Protein AF-A0A1G9MR63-F1 (afdb_monomer)

Structure (mmCIF, N/CA/C/O backbone):
data_AF-A0A1G9MR63-F1
#
_entry.id   AF-A0A1G9MR63-F1
#
loop_
_atom_site.group_PDB
_atom_site.id
_atom_site.type_symbol
_atom_site.label_atom_id
_atom_site.label_alt_id
_atom_sit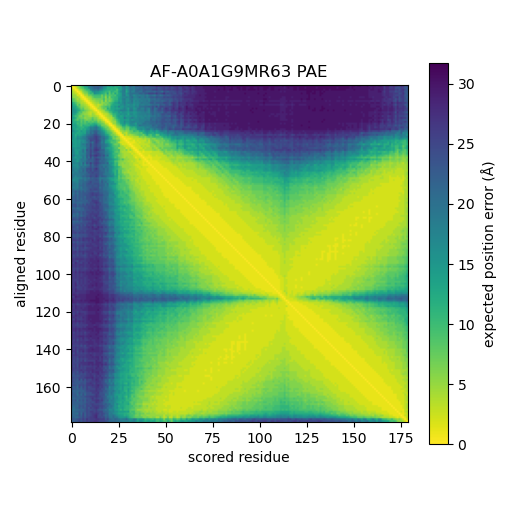e.label_comp_id
_atom_site.label_asym_id
_atom_site.label_entity_id
_atom_site.label_seq_id
_atom_site.pdbx_PDB_ins_code
_atom_site.Cartn_x
_atom_site.Cartn_y
_atom_site.Cartn_z
_atom_site.occupancy
_atom_site.B_iso_or_equiv
_atom_site.auth_seq_id
_atom_site.auth_comp_id
_atom_site.auth_asym_id
_atom_site.auth_atom_id
_atom_site.pdbx_PDB_model_num
ATOM 1 N N . MET A 1 1 ? 47.610 -14.184 -63.075 1.00 43.97 1 MET A N 1
ATOM 2 C CA . MET A 1 1 ? 47.981 -12.817 -62.633 1.00 43.97 1 MET A CA 1
ATOM 3 C C . MET A 1 1 ? 49.062 -12.273 -63.564 1.00 43.97 1 MET A C 1
ATOM 5 O O . MET A 1 1 ? 50.192 -12.731 -63.476 1.00 43.97 1 MET A O 1
ATOM 9 N N . LYS A 1 2 ? 48.746 -11.363 -64.496 1.00 40.94 2 LYS A N 1
ATOM 10 C CA . LYS A 1 2 ? 49.767 -10.736 -65.359 1.00 40.94 2 LYS A CA 1
ATOM 11 C C . LYS A 1 2 ? 50.247 -9.440 -64.695 1.00 40.94 2 LYS A C 1
ATOM 13 O O . LYS A 1 2 ? 49.499 -8.472 -64.640 1.00 40.94 2 LYS A O 1
ATOM 18 N N . LYS A 1 3 ? 51.468 -9.441 -64.147 1.00 45.31 3 LYS A N 1
ATOM 19 C CA . LYS A 1 3 ? 52.155 -8.228 -63.671 1.00 45.31 3 LYS A CA 1
ATOM 20 C C . LYS A 1 3 ? 52.723 -7.510 -64.900 1.00 45.31 3 LYS A C 1
ATOM 22 O O . LYS A 1 3 ? 53.666 -8.019 -65.497 1.00 45.31 3 LYS A O 1
ATOM 27 N N . SER A 1 4 ? 52.149 -6.376 -65.297 1.00 49.50 4 SER A N 1
ATOM 28 C CA . SER A 1 4 ? 52.724 -5.548 -66.366 1.00 49.50 4 SER A CA 1
ATOM 29 C C . SER A 1 4 ? 53.828 -4.665 -65.778 1.00 49.50 4 SER A C 1
ATOM 31 O O . SER A 1 4 ? 53.589 -3.983 -64.783 1.00 49.50 4 SER A O 1
ATOM 33 N N . ARG A 1 5 ? 55.043 -4.729 -66.337 1.00 49.88 5 ARG A N 1
ATOM 34 C CA . ARG A 1 5 ? 56.221 -3.966 -65.889 1.00 49.88 5 ARG A CA 1
ATOM 35 C C . ARG A 1 5 ? 56.458 -2.807 -66.858 1.00 49.88 5 ARG A C 1
ATOM 37 O O . ARG A 1 5 ? 56.709 -3.060 -68.031 1.00 49.88 5 ARG A O 1
ATOM 44 N N . ALA A 1 6 ? 56.412 -1.567 -66.379 1.00 53.41 6 ALA A N 1
ATOM 45 C CA . ALA A 1 6 ? 56.865 -0.406 -67.144 1.00 53.41 6 ALA A CA 1
ATOM 46 C C . ALA A 1 6 ? 58.344 -0.138 -66.818 1.00 53.41 6 ALA A C 1
ATOM 48 O O . ALA A 1 6 ? 58.704 -0.014 -65.649 1.00 53.41 6 ALA A O 1
ATOM 49 N N . ARG A 1 7 ? 59.209 -0.078 -67.839 1.00 52.03 7 ARG A N 1
ATOM 50 C CA . ARG A 1 7 ? 60.601 0.380 -67.702 1.00 52.03 7 ARG A CA 1
ATOM 51 C C . ARG A 1 7 ? 60.667 1.833 -68.144 1.00 52.03 7 ARG A C 1
ATOM 53 O O . ARG A 1 7 ? 60.353 2.126 -69.292 1.00 52.03 7 ARG A O 1
ATOM 60 N N . VAL A 1 8 ? 61.084 2.719 -67.246 1.00 54.66 8 VAL A N 1
ATOM 61 C CA . VAL A 1 8 ? 61.426 4.102 -67.592 1.00 54.66 8 VAL A CA 1
ATOM 62 C C . VAL A 1 8 ? 62.945 4.173 -67.686 1.00 54.66 8 VAL A C 1
ATOM 64 O O . VAL A 1 8 ? 63.644 3.781 -66.751 1.00 54.66 8 VAL A O 1
ATOM 67 N N . ILE A 1 9 ? 63.452 4.615 -68.835 1.00 54.59 9 ILE A N 1
ATOM 68 C CA . ILE A 1 9 ? 64.883 4.808 -69.071 1.00 54.59 9 ILE A CA 1
ATOM 69 C C . ILE A 1 9 ? 65.167 6.292 -68.854 1.00 54.59 9 ILE A C 1
ATOM 71 O O . ILE A 1 9 ? 64.621 7.128 -69.570 1.00 54.59 9 ILE A O 1
ATOM 75 N N . ALA A 1 10 ? 65.991 6.612 -67.858 1.00 55.06 10 ALA A N 1
ATOM 7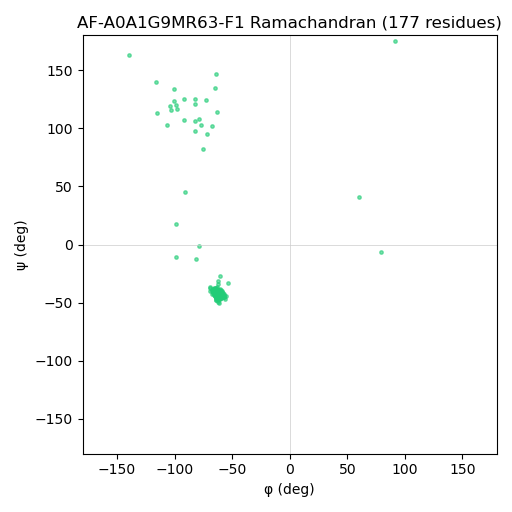6 C CA . ALA A 1 10 ? 66.449 7.971 -67.596 1.00 55.06 10 ALA A CA 1
ATOM 77 C C . ALA A 1 10 ? 67.967 8.043 -67.793 1.00 55.06 10 ALA A C 1
ATOM 79 O O . ALA A 1 10 ? 68.698 7.122 -67.420 1.00 55.06 10 ALA A O 1
ATOM 80 N N . LEU A 1 11 ? 68.425 9.137 -68.397 1.00 45.16 11 LEU A N 1
ATOM 81 C CA . LEU A 1 11 ? 69.829 9.385 -68.704 1.00 45.16 11 LEU A CA 1
ATOM 82 C C . LEU A 1 11 ? 70.328 10.449 -67.725 1.00 45.16 11 LEU A C 1
ATOM 84 O O . LEU A 1 11 ? 69.984 11.622 -67.844 1.00 45.16 11 LEU A O 1
ATOM 88 N N . VAL A 1 12 ? 71.081 10.022 -66.711 1.00 52.88 12 VAL A N 1
ATOM 89 C CA . VAL A 1 12 ? 71.638 10.910 -65.683 1.00 52.88 12 VAL A CA 1
ATOM 90 C C . VAL A 1 12 ? 73.153 10.861 -65.823 1.00 52.88 12 VAL A C 1
ATOM 92 O O . VAL A 1 12 ? 73.758 9.813 -65.623 1.00 52.88 12 VAL A O 1
ATOM 95 N N . GLY A 1 13 ? 73.761 11.978 -66.228 1.00 52.03 13 GLY A N 1
ATOM 96 C CA . GLY A 1 13 ? 75.220 12.095 -66.337 1.00 52.03 13 GLY A CA 1
ATOM 97 C C . GLY A 1 13 ? 75.871 11.111 -67.319 1.00 52.03 13 GLY A C 1
ATOM 98 O O . GLY A 1 13 ? 76.901 10.532 -67.002 1.00 52.03 13 GLY A O 1
ATOM 99 N N . GLY A 1 14 ? 75.263 10.869 -68.487 1.00 57.44 14 GLY A N 1
ATOM 100 C CA . GLY A 1 14 ? 75.851 10.029 -69.544 1.00 57.44 14 GLY A CA 1
ATOM 101 C C . GLY A 1 14 ? 75.741 8.510 -69.341 1.00 57.44 14 GLY A C 1
ATOM 102 O O . GLY A 1 14 ? 76.047 7.764 -70.267 1.00 57.44 14 GLY A O 1
ATOM 103 N N . ALA A 1 15 ? 75.248 8.036 -68.191 1.00 47.94 15 ALA A N 1
ATOM 104 C CA . ALA A 1 15 ? 74.973 6.620 -67.947 1.00 47.94 15 ALA A CA 1
ATOM 105 C C . ALA A 1 15 ? 73.474 6.303 -68.096 1.00 47.94 15 ALA A C 1
ATOM 107 O O . ALA A 1 15 ? 72.609 7.001 -67.559 1.00 47.94 15 ALA A O 1
ATOM 108 N N . VAL A 1 16 ? 73.159 5.222 -68.817 1.00 51.28 16 VAL A N 1
ATOM 109 C CA . VAL A 1 16 ? 71.789 4.708 -68.965 1.00 51.28 16 VAL A CA 1
ATOM 110 C C . VAL A 1 16 ? 71.457 3.847 -67.746 1.00 51.28 16 VAL A C 1
ATOM 112 O O . VAL A 1 16 ? 71.939 2.722 -67.629 1.00 51.28 16 VAL A O 1
ATOM 115 N N . ILE A 1 17 ? 70.621 4.356 -66.838 1.00 50.56 17 ILE A N 1
ATOM 116 C CA . ILE A 1 17 ? 70.173 3.604 -65.659 1.00 50.56 17 ILE A CA 1
ATOM 117 C C . ILE A 1 17 ? 68.739 3.121 -65.901 1.00 50.56 17 ILE A C 1
ATOM 119 O O . ILE A 1 17 ? 67.802 3.911 -66.021 1.00 50.56 17 ILE A O 1
ATOM 123 N N . ALA A 1 18 ? 68.556 1.801 -65.971 1.00 51.12 18 ALA A N 1
ATOM 124 C CA . ALA A 1 18 ? 67.238 1.183 -66.073 1.00 51.12 18 ALA A CA 1
ATOM 125 C C . ALA A 1 18 ? 66.599 1.071 -64.679 1.00 51.12 18 ALA A C 1
ATOM 127 O O . ALA A 1 18 ? 66.862 0.131 -63.928 1.00 51.12 18 ALA A O 1
ATOM 128 N N . LEU A 1 19 ? 65.734 2.024 -64.331 1.00 52.44 19 LEU A N 1
ATOM 129 C CA . LEU A 1 19 ? 64.957 1.974 -63.094 1.00 52.44 19 LEU A CA 1
ATOM 130 C C . LEU A 1 19 ? 63.794 0.981 -63.263 1.00 52.44 19 LEU A C 1
ATOM 132 O O . LEU A 1 19 ? 62.778 1.276 -63.894 1.00 52.44 19 LEU A O 1
ATOM 136 N N . ASN A 1 20 ? 63.935 -0.224 -62.697 1.00 51.19 20 ASN A N 1
ATOM 137 C CA . ASN A 1 20 ? 62.832 -1.184 -62.584 1.00 51.19 20 ASN A CA 1
ATOM 138 C C . ASN A 1 20 ? 61.880 -0.740 -61.461 1.00 51.19 20 ASN A C 1
ATOM 140 O O . ASN A 1 20 ? 61.936 -1.237 -60.334 1.00 51.19 20 ASN A O 1
ATOM 144 N N . LEU A 1 21 ? 60.978 0.188 -61.774 1.00 51.00 21 LEU A N 1
ATOM 145 C CA . LEU A 1 21 ? 59.856 0.525 -60.903 1.00 51.00 21 LEU A CA 1
ATOM 146 C C . LEU A 1 21 ? 58.910 -0.681 -60.848 1.00 51.00 21 LEU A C 1
ATOM 148 O O . LEU A 1 21 ? 58.153 -0.963 -61.773 1.00 51.00 21 LEU A O 1
ATOM 152 N N . THR A 1 22 ? 58.990 -1.438 -59.755 1.00 48.78 22 THR A N 1
ATOM 153 C CA . THR A 1 22 ? 58.153 -2.624 -59.518 1.00 48.78 22 THR A CA 1
ATOM 154 C C . THR A 1 22 ? 56.880 -2.226 -58.771 1.00 48.78 22 THR A C 1
ATOM 156 O O . THR A 1 22 ? 56.494 -2.864 -57.795 1.00 48.78 22 THR A O 1
ATOM 159 N N . THR A 1 23 ? 56.233 -1.139 -59.189 1.00 52.03 23 THR A N 1
ATOM 160 C CA . THR A 1 23 ? 54.939 -0.742 -58.635 1.00 52.03 23 THR A CA 1
ATOM 161 C C . THR A 1 23 ? 53.841 -1.554 -59.328 1.00 52.03 23 THR A C 1
ATOM 163 O O . THR A 1 23 ? 53.735 -1.531 -60.557 1.00 52.03 23 THR A O 1
ATOM 166 N N . PRO A 1 24 ? 53.033 -2.341 -58.592 1.00 55.50 24 PRO A N 1
ATOM 167 C CA . PRO A 1 24 ? 51.916 -3.048 -59.198 1.00 55.50 24 PRO A CA 1
ATOM 168 C C . PRO A 1 24 ? 50.912 -2.024 -59.742 1.00 55.50 24 PRO A C 1
ATOM 170 O O . PRO A 1 24 ? 50.291 -1.290 -58.978 1.00 55.50 24 PRO A O 1
ATOM 173 N N . ILE A 1 25 ? 50.744 -1.982 -61.066 1.00 56.16 25 ILE A N 1
ATOM 174 C CA . ILE A 1 25 ? 49.682 -1.206 -61.713 1.00 56.16 25 ILE A CA 1
ATOM 175 C C . ILE A 1 25 ? 48.365 -1.936 -61.429 1.00 56.16 25 ILE A C 1
ATOM 177 O O . ILE A 1 25 ? 48.017 -2.906 -62.105 1.00 56.16 25 ILE A O 1
ATOM 181 N N . ILE A 1 26 ? 47.658 -1.516 -60.381 1.00 63.59 26 ILE A N 1
ATOM 182 C CA . ILE A 1 26 ? 46.301 -1.988 -60.098 1.00 63.59 26 ILE A CA 1
ATOM 183 C C . ILE A 1 26 ? 45.380 -1.336 -61.130 1.00 63.59 26 ILE A C 1
ATOM 185 O O . ILE A 1 26 ? 45.352 -0.114 -61.267 1.00 63.59 26 ILE A O 1
ATOM 189 N N . SER A 1 27 ? 44.629 -2.142 -61.881 1.00 68.94 27 SER A N 1
ATOM 190 C CA . SER A 1 27 ? 43.652 -1.598 -62.831 1.00 68.94 27 SER A CA 1
ATOM 191 C C . SER A 1 27 ? 42.550 -0.825 -62.090 1.00 68.94 27 SER A C 1
ATOM 193 O O . SER A 1 27 ? 42.145 -1.206 -60.992 1.00 68.94 27 SER A O 1
ATOM 195 N N . ASN A 1 28 ? 42.010 0.234 -62.701 1.00 71.12 28 ASN A N 1
ATOM 196 C CA . ASN A 1 28 ? 40.917 1.029 -62.116 1.00 71.12 28 ASN A CA 1
ATOM 197 C C . ASN A 1 28 ? 39.708 0.144 -61.719 1.00 71.12 28 ASN A C 1
ATOM 199 O O . ASN A 1 28 ? 39.072 0.362 -60.692 1.00 71.12 28 ASN A O 1
ATOM 203 N N . ALA A 1 29 ? 39.444 -0.931 -62.473 1.00 71.12 29 ALA A N 1
ATOM 204 C CA . ALA A 1 29 ? 38.424 -1.929 -62.142 1.00 71.12 29 ALA A CA 1
ATOM 205 C C . ALA A 1 29 ? 38.725 -2.698 -60.840 1.00 71.12 29 ALA A C 1
ATOM 207 O O . ALA A 1 29 ? 37.836 -2.844 -60.003 1.00 71.12 29 ALA A O 1
ATOM 208 N N . GLN A 1 30 ? 39.973 -3.138 -60.639 1.00 71.56 30 GLN A N 1
ATOM 209 C CA . GLN A 1 30 ? 40.399 -3.830 -59.418 1.00 71.56 30 GLN A CA 1
ATOM 210 C C . GLN A 1 30 ? 40.368 -2.914 -58.190 1.00 71.56 30 GLN A C 1
ATOM 212 O O . GLN A 1 30 ? 39.893 -3.328 -57.132 1.00 71.56 30 GLN A O 1
ATOM 217 N N . ALA A 1 31 ? 40.804 -1.660 -58.339 1.00 69.69 31 ALA A N 1
ATOM 218 C CA . ALA A 1 31 ? 40.713 -0.664 -57.274 1.00 69.69 31 ALA A CA 1
ATOM 219 C C . ALA A 1 31 ? 39.249 -0.448 -56.846 1.00 69.69 31 ALA A C 1
ATOM 221 O O . ALA A 1 31 ? 38.932 -0.532 -55.662 1.00 69.69 31 ALA A O 1
ATOM 222 N N . ARG A 1 32 ? 38.328 -0.298 -57.810 1.00 75.50 32 ARG A N 1
ATOM 223 C CA . ARG A 1 32 ? 36.884 -0.173 -57.539 1.00 75.50 32 ARG A CA 1
ATOM 224 C C . ARG A 1 32 ? 36.301 -1.397 -56.836 1.00 75.50 32 ARG A C 1
ATOM 226 O O . ARG A 1 32 ? 35.484 -1.232 -55.932 1.00 75.50 32 ARG A O 1
ATOM 233 N N . THR A 1 33 ? 36.693 -2.613 -57.222 1.00 76.62 33 THR A N 1
ATOM 234 C CA . THR A 1 33 ? 36.209 -3.832 -56.552 1.00 76.62 33 THR A CA 1
ATOM 235 C C . THR A 1 33 ? 36.694 -3.933 -55.111 1.00 76.62 33 THR A C 1
ATOM 237 O O . THR A 1 33 ? 35.880 -4.236 -54.243 1.00 76.62 33 THR A O 1
ATOM 240 N N . ILE A 1 34 ? 37.965 -3.609 -54.844 1.00 78.81 34 ILE A N 1
ATOM 241 C CA . ILE A 1 34 ? 38.540 -3.624 -53.490 1.00 78.81 34 ILE A CA 1
ATOM 242 C C . ILE A 1 34 ? 37.837 -2.582 -52.608 1.00 78.81 34 ILE A C 1
ATOM 244 O O . ILE A 1 34 ? 37.348 -2.913 -51.526 1.00 78.81 34 ILE A O 1
ATOM 248 N N . SER A 1 35 ? 37.666 -1.351 -53.103 1.00 79.62 35 SER A N 1
ATOM 249 C CA . SER A 1 35 ? 36.935 -0.306 -52.377 1.00 79.62 35 SER A CA 1
ATOM 250 C C . SER A 1 35 ? 35.475 -0.687 -52.120 1.00 79.62 35 SER A C 1
ATOM 252 O O . SER A 1 35 ? 34.958 -0.462 -51.029 1.00 79.62 35 SER A O 1
ATOM 254 N N . LYS A 1 36 ? 34.795 -1.319 -53.087 1.00 85.69 36 LYS A N 1
ATOM 255 C CA . LYS A 1 36 ? 33.413 -1.790 -52.909 1.00 85.69 36 LYS A CA 1
ATOM 256 C C . LYS A 1 36 ? 33.311 -2.865 -51.822 1.00 85.69 36 LYS A C 1
ATOM 258 O O . LYS A 1 36 ? 32.381 -2.816 -51.018 1.00 85.69 36 LYS A O 1
ATOM 263 N N . THR A 1 37 ? 34.253 -3.808 -51.766 1.00 84.56 37 THR A N 1
ATOM 264 C CA . THR A 1 37 ? 34.284 -4.838 -50.716 1.00 84.56 37 THR A CA 1
ATOM 265 C C . THR A 1 37 ? 34.562 -4.259 -49.330 1.00 84.56 37 THR A C 1
ATOM 267 O O . THR A 1 37 ? 33.897 -4.650 -48.373 1.00 84.56 37 THR A O 1
ATOM 270 N N . GLU A 1 38 ? 35.461 -3.277 -49.213 1.00 86.88 38 GLU A N 1
ATOM 271 C CA . GLU A 1 38 ? 35.732 -2.587 -47.943 1.00 86.88 38 GLU A CA 1
ATOM 272 C C . GLU A 1 38 ? 34.546 -1.745 -47.461 1.00 86.88 38 GLU A C 1
ATOM 274 O O . GLU A 1 38 ? 34.238 -1.710 -46.271 1.00 86.88 38 GLU A O 1
ATOM 279 N N . ILE A 1 39 ? 33.849 -1.067 -48.374 1.00 89.62 39 ILE A N 1
ATOM 280 C CA . ILE A 1 39 ? 32.624 -0.335 -48.034 1.00 89.62 39 ILE A CA 1
ATOM 281 C C . ILE A 1 39 ? 31.550 -1.321 -47.566 1.00 89.62 39 ILE A C 1
ATOM 283 O O . ILE A 1 39 ? 30.902 -1.088 -46.547 1.00 89.62 39 ILE A O 1
ATOM 287 N N . SER A 1 40 ? 31.390 -2.450 -48.263 1.00 89.38 40 SER A N 1
ATOM 288 C CA . SER A 1 40 ? 30.418 -3.480 -47.893 1.00 89.38 40 SER A CA 1
ATOM 289 C C . SER A 1 40 ? 30.679 -4.045 -46.495 1.00 89.38 40 SER A C 1
ATOM 291 O O . SER A 1 40 ? 29.736 -4.169 -45.714 1.00 89.38 40 SER A O 1
ATOM 293 N N . SER A 1 41 ? 31.937 -4.348 -46.155 1.00 90.12 41 SER A N 1
ATOM 294 C CA . SER A 1 41 ? 32.294 -4.884 -44.835 1.00 90.12 41 SER A CA 1
ATOM 295 C C . SER A 1 41 ? 32.049 -3.867 -43.714 1.00 90.12 41 SER A C 1
ATOM 297 O O . SER A 1 41 ? 31.485 -4.210 -42.669 1.00 90.12 41 SER A O 1
ATOM 299 N N . LYS A 1 42 ? 32.372 -2.590 -43.952 1.00 91.69 42 LYS A N 1
ATOM 300 C CA . LYS A 1 42 ? 32.075 -1.492 -43.019 1.00 91.69 42 LYS A CA 1
ATOM 301 C C . LYS A 1 42 ? 30.571 -1.317 -42.806 1.00 91.69 42 LYS A C 1
ATOM 303 O O . LYS A 1 42 ? 30.130 -1.209 -41.665 1.00 91.69 42 LYS A O 1
ATOM 308 N N . VAL A 1 43 ? 29.767 -1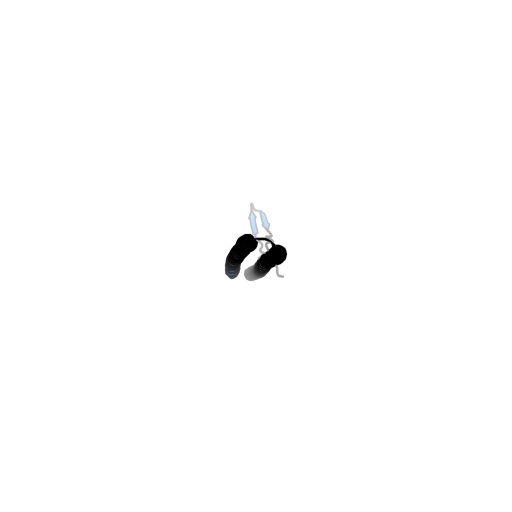.360 -43.870 1.00 91.50 43 VAL A N 1
ATOM 309 C CA . VAL A 1 43 ? 28.299 -1.268 -43.773 1.00 91.50 43 VAL A CA 1
ATOM 310 C C . VAL A 1 43 ? 27.723 -2.421 -42.949 1.00 91.50 43 VAL A C 1
ATOM 312 O O . VAL A 1 43 ? 26.861 -2.193 -42.099 1.00 91.50 43 VAL A O 1
ATOM 315 N N . THR A 1 44 ? 28.195 -3.655 -43.148 1.00 91.94 44 THR A N 1
ATOM 316 C CA . THR A 1 44 ? 27.747 -4.797 -42.334 1.00 91.94 44 THR A CA 1
ATOM 317 C C . THR A 1 44 ? 28.122 -4.651 -40.862 1.00 91.94 44 THR A C 1
ATOM 319 O O . THR A 1 44 ? 27.279 -4.908 -40.003 1.00 91.94 44 THR A O 1
ATOM 322 N N . ALA A 1 45 ? 29.331 -4.170 -40.559 1.00 92.56 45 ALA A N 1
ATOM 323 C CA . ALA A 1 45 ? 29.767 -3.934 -39.184 1.00 92.56 45 ALA A CA 1
ATOM 324 C C . ALA A 1 45 ? 28.916 -2.853 -38.492 1.00 92.56 45 ALA A C 1
ATOM 326 O O . ALA A 1 45 ? 28.470 -3.041 -37.361 1.00 92.56 45 ALA A O 1
ATOM 327 N N . VAL A 1 46 ? 28.611 -1.753 -39.191 1.00 92.44 46 VAL A N 1
ATOM 328 C CA . VAL A 1 46 ? 27.731 -0.692 -38.672 1.00 92.44 46 VAL A CA 1
ATOM 329 C C . VAL A 1 46 ? 26.320 -1.226 -38.407 1.00 92.44 46 VAL A C 1
ATOM 331 O O . VAL A 1 46 ? 25.763 -0.973 -37.340 1.00 92.44 46 VAL A O 1
ATOM 334 N N . LYS A 1 47 ? 25.751 -2.024 -39.321 1.00 90.88 47 LYS A N 1
ATOM 335 C CA . LYS A 1 47 ? 24.430 -2.649 -39.121 1.00 90.88 47 LYS A CA 1
ATOM 336 C C . LYS A 1 47 ? 24.393 -3.543 -37.880 1.00 90.88 47 LYS A C 1
ATOM 338 O O . LYS A 1 47 ? 23.434 -3.471 -37.113 1.00 90.88 47 LYS A O 1
ATOM 343 N N . GLN A 1 48 ? 25.432 -4.349 -37.661 1.00 93.31 48 GLN A N 1
ATOM 344 C CA . GLN A 1 48 ? 25.545 -5.188 -36.465 1.00 93.31 48 GLN A CA 1
ATOM 345 C C . GLN A 1 48 ? 25.636 -4.345 -35.189 1.00 93.31 48 GLN A C 1
ATOM 347 O O . GLN A 1 48 ? 24.907 -4.610 -34.235 1.00 93.31 48 GLN A O 1
ATOM 352 N N . GLN A 1 49 ? 26.454 -3.289 -35.176 1.00 93.50 49 GLN A N 1
ATOM 353 C CA . GLN A 1 49 ? 26.540 -2.390 -34.021 1.00 93.50 49 GLN A CA 1
ATOM 354 C C . GLN A 1 49 ? 25.204 -1.704 -33.710 1.00 93.50 49 GLN A C 1
ATOM 356 O O . GLN A 1 49 ? 24.823 -1.597 -32.545 1.00 93.50 49 GLN A O 1
ATOM 361 N N . VAL A 1 50 ? 24.468 -1.264 -34.734 1.00 93.12 50 VAL A N 1
ATOM 362 C CA . VAL A 1 50 ? 23.126 -0.687 -34.565 1.00 93.12 50 VAL A CA 1
ATOM 363 C C . VAL A 1 50 ? 22.158 -1.712 -33.971 1.00 93.12 50 VAL A C 1
ATOM 365 O O . VAL A 1 50 ? 21.414 -1.379 -33.049 1.00 93.12 50 VAL A O 1
ATOM 368 N N . ALA A 1 51 ? 22.175 -2.957 -34.454 1.00 93.06 51 ALA A N 1
ATOM 369 C CA . ALA A 1 51 ? 21.333 -4.026 -33.919 1.00 93.06 51 ALA A CA 1
ATOM 370 C C . ALA A 1 51 ? 21.639 -4.317 -32.439 1.00 93.06 51 ALA A C 1
ATOM 372 O O . ALA A 1 51 ? 20.714 -4.390 -31.629 1.00 93.06 51 ALA A O 1
ATOM 373 N N . LEU A 1 52 ? 22.922 -4.397 -32.071 1.00 95.38 52 LEU A N 1
ATOM 374 C CA . LEU A 1 52 ? 23.354 -4.596 -30.684 1.00 95.38 52 LEU A CA 1
ATOM 375 C C . LEU A 1 52 ? 22.891 -3.452 -29.774 1.00 95.38 52 LEU A C 1
ATOM 377 O O . LEU A 1 52 ? 22.293 -3.708 -28.731 1.00 95.38 52 LEU A O 1
ATOM 381 N N . LYS A 1 53 ? 23.073 -2.193 -30.196 1.00 94.31 53 LYS A N 1
ATOM 382 C CA . LYS A 1 53 ? 22.610 -1.023 -29.428 1.00 94.31 53 LYS A CA 1
ATOM 383 C C . LYS A 1 53 ? 21.093 -1.016 -29.231 1.00 94.31 53 LYS A C 1
ATOM 385 O O . LYS A 1 53 ? 20.619 -0.667 -28.153 1.00 94.31 53 LYS A O 1
ATOM 390 N N . LYS A 1 54 ? 20.316 -1.415 -30.245 1.00 93.25 54 LYS A N 1
ATOM 391 C CA . LYS A 1 54 ? 18.853 -1.539 -30.122 1.00 93.25 54 LYS A CA 1
ATOM 392 C C . LYS A 1 54 ? 18.465 -2.604 -29.095 1.00 93.25 54 LYS A C 1
ATOM 394 O O . LYS A 1 54 ? 17.615 -2.339 -28.249 1.00 93.25 54 LYS A O 1
ATOM 399 N N . ALA A 1 55 ? 19.104 -3.773 -29.142 1.00 94.81 55 ALA A N 1
ATOM 400 C CA . ALA A 1 55 ? 18.857 -4.851 -28.186 1.00 94.81 55 ALA A CA 1
ATOM 401 C C . ALA A 1 55 ? 19.204 -4.436 -26.747 1.00 94.81 55 ALA A C 1
ATOM 403 O O . ALA A 1 55 ? 18.448 -4.716 -25.817 1.00 94.81 55 ALA A O 1
ATOM 404 N N . GLU A 1 56 ? 20.312 -3.719 -26.561 1.00 96.19 56 GLU A N 1
ATOM 405 C CA . GLU A 1 56 ? 20.719 -3.208 -25.253 1.00 96.19 56 GLU A CA 1
ATO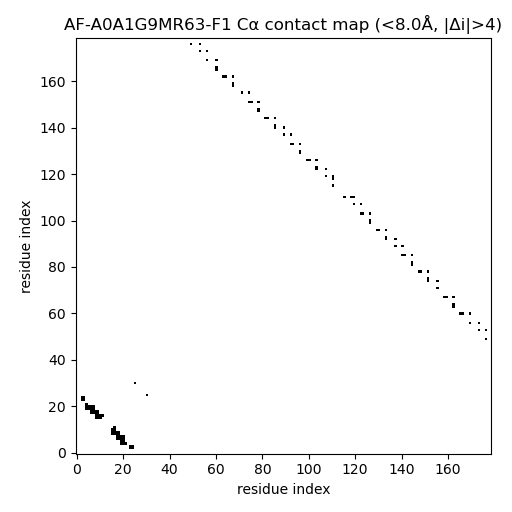M 406 C C . GLU A 1 56 ? 19.711 -2.197 -24.688 1.00 96.19 56 GLU A C 1
ATOM 408 O O . GLU A 1 56 ? 19.287 -2.322 -23.539 1.00 96.19 56 GLU A O 1
ATOM 413 N N . LEU A 1 57 ? 19.263 -1.240 -25.505 1.00 94.62 57 LEU A N 1
ATOM 414 C CA . LEU A 1 57 ? 18.240 -0.265 -25.118 1.00 94.62 57 LEU A CA 1
ATOM 415 C C . LEU A 1 57 ? 16.908 -0.933 -24.746 1.00 94.62 57 LEU A C 1
ATOM 417 O O . LEU A 1 57 ? 16.276 -0.534 -23.767 1.00 94.62 57 LEU A O 1
ATOM 421 N N . GLN A 1 58 ? 16.502 -1.972 -25.480 1.00 94.25 58 GLN A N 1
ATOM 422 C CA . GLN A 1 58 ? 15.303 -2.742 -25.150 1.00 94.25 58 GLN A CA 1
ATOM 423 C C . GLN A 1 58 ? 15.449 -3.452 -23.798 1.00 94.25 58 GLN A C 1
ATOM 425 O O . GLN A 1 58 ? 14.572 -3.343 -22.943 1.00 94.25 58 GLN A O 1
ATOM 430 N N . LYS A 1 59 ? 16.596 -4.096 -23.554 1.00 95.81 59 LYS A N 1
ATOM 431 C CA . LYS A 1 59 ? 16.887 -4.756 -22.275 1.00 95.81 59 LYS A CA 1
ATOM 432 C C . LYS A 1 59 ? 16.865 -3.770 -21.101 1.00 95.81 59 LYS A C 1
ATOM 434 O O . LYS A 1 59 ? 16.371 -4.106 -20.027 1.00 95.81 59 LYS A O 1
ATOM 439 N N . GLN A 1 60 ? 17.371 -2.550 -21.297 1.00 94.62 60 GLN A N 1
ATOM 440 C CA . GLN A 1 60 ? 17.297 -1.488 -20.288 1.00 94.62 60 GLN A CA 1
ATOM 441 C C . GLN A 1 60 ? 15.847 -1.093 -19.975 1.00 94.62 60 GLN A C 1
ATOM 443 O O . GLN A 1 60 ? 15.508 -0.899 -18.805 1.00 94.62 60 GLN A O 1
ATOM 448 N N . LEU A 1 61 ? 14.985 -0.999 -20.993 1.00 95.56 61 LEU A N 1
ATOM 449 C CA . LEU A 1 61 ? 13.567 -0.691 -20.809 1.00 95.56 61 LEU A CA 1
ATOM 450 C C . LEU A 1 61 ? 12.848 -1.789 -20.015 1.00 95.56 61 LEU A C 1
ATOM 452 O O . LEU A 1 61 ? 12.116 -1.483 -19.072 1.00 95.56 61 LEU A O 1
ATOM 456 N N . ASP A 1 62 ? 13.091 -3.053 -20.357 1.00 96.38 62 ASP A N 1
ATOM 457 C CA . ASP A 1 62 ? 12.481 -4.199 -19.677 1.00 96.38 62 ASP A CA 1
ATOM 458 C C . ASP A 1 62 ? 12.928 -4.280 -18.211 1.00 96.38 62 ASP A C 1
ATOM 460 O O . ASP A 1 62 ? 12.096 -4.429 -17.312 1.00 96.38 62 ASP A O 1
ATOM 464 N N . ALA A 1 63 ? 14.223 -4.071 -17.948 1.00 96.12 63 ALA A N 1
ATOM 465 C CA . ALA A 1 63 ? 14.756 -4.004 -16.590 1.00 96.12 63 ALA A CA 1
ATOM 466 C C . ALA A 1 63 ? 14.106 -2.873 -15.776 1.00 96.12 63 ALA A C 1
ATOM 468 O O . ALA A 1 63 ? 13.708 -3.078 -14.629 1.00 96.12 63 ALA A O 1
ATOM 469 N N . LYS A 1 64 ? 13.928 -1.686 -16.373 1.00 94.88 64 LYS A N 1
ATOM 470 C CA . LYS A 1 64 ? 13.248 -0.559 -15.715 1.00 94.88 64 LYS A CA 1
ATOM 471 C C . LYS A 1 64 ? 11.777 -0.848 -15.436 1.00 94.88 64 LYS A C 1
ATOM 473 O O . LYS A 1 64 ? 11.286 -0.492 -14.367 1.00 94.88 64 LYS A O 1
ATOM 478 N N . LYS A 1 65 ? 11.082 -1.520 -16.354 1.00 95.75 65 LYS A N 1
ATOM 479 C CA . LYS A 1 65 ? 9.690 -1.944 -16.158 1.00 95.75 65 LYS A CA 1
ATOM 480 C C . LYS A 1 65 ? 9.574 -2.909 -14.976 1.00 95.75 65 LYS A C 1
ATOM 482 O O . LYS A 1 65 ? 8.685 -2.749 -14.141 1.00 95.75 65 LYS A O 1
ATOM 487 N N . GLN A 1 66 ? 10.491 -3.872 -14.879 1.00 97.19 66 GLN A N 1
ATOM 488 C CA . GLN A 1 66 ? 10.543 -4.813 -13.763 1.00 97.19 66 GLN A CA 1
ATOM 489 C C . GLN A 1 66 ? 10.851 -4.109 -12.434 1.00 97.19 66 GLN A C 1
ATOM 491 O O . GLN A 1 66 ? 10.179 -4.369 -11.439 1.00 97.19 66 GLN A O 1
ATOM 496 N N . GLU A 1 67 ? 11.810 -3.180 -12.418 1.00 96.94 67 GLU A N 1
ATOM 497 C CA . GLU A 1 67 ? 12.151 -2.387 -11.230 1.00 96.94 67 GLU A CA 1
ATOM 498 C C . GLU A 1 67 ? 10.934 -1.608 -10.700 1.00 96.94 67 GLU A C 1
ATOM 500 O O . GLU A 1 67 ? 10.650 -1.624 -9.502 1.00 96.94 67 GLU A O 1
ATOM 505 N N . VAL A 1 68 ? 10.181 -0.957 -11.592 1.00 97.12 68 VAL A N 1
ATOM 506 C CA . VAL A 1 68 ? 8.964 -0.210 -11.235 1.00 97.12 68 VAL A CA 1
ATOM 507 C C . VAL A 1 68 ? 7.897 -1.142 -10.666 1.00 97.12 68 VAL A C 1
ATOM 509 O O . VAL A 1 68 ? 7.323 -0.832 -9.623 1.00 97.12 68 VAL A O 1
ATOM 512 N N . ALA A 1 69 ? 7.669 -2.297 -11.297 1.00 97.00 69 ALA A N 1
ATOM 513 C CA . ALA A 1 69 ? 6.703 -3.282 -10.818 1.00 97.00 69 ALA A CA 1
ATOM 514 C C . ALA A 1 69 ? 7.054 -3.801 -9.412 1.00 97.00 69 ALA A C 1
ATOM 516 O O . ALA A 1 69 ? 6.180 -3.880 -8.547 1.00 97.00 69 ALA A O 1
ATOM 517 N N . LEU A 1 70 ? 8.334 -4.092 -9.153 1.00 98.06 70 LEU A N 1
ATOM 518 C CA . LEU A 1 70 ? 8.805 -4.527 -7.835 1.00 98.06 70 LEU A CA 1
ATOM 519 C C . LEU A 1 70 ? 8.589 -3.447 -6.768 1.00 98.06 70 LEU A C 1
ATOM 521 O O . LEU A 1 70 ? 8.033 -3.741 -5.710 1.00 98.06 70 LEU A O 1
ATOM 525 N N . LYS A 1 71 ? 8.943 -2.188 -7.057 1.00 97.00 71 LYS A N 1
ATOM 526 C CA . LYS A 1 71 ? 8.717 -1.073 -6.121 1.00 97.00 71 LYS A CA 1
ATOM 527 C C . LYS A 1 71 ? 7.230 -0.842 -5.846 1.00 97.00 71 LYS A C 1
ATOM 529 O O . LYS A 1 71 ? 6.847 -0.602 -4.703 1.00 97.00 71 LYS A O 1
ATOM 534 N N . GLN A 1 72 ? 6.373 -0.941 -6.864 1.00 96.19 72 GLN A N 1
ATOM 535 C CA . GLN A 1 72 ? 4.921 -0.841 -6.685 1.00 96.19 72 GLN A CA 1
ATOM 536 C C . GLN A 1 72 ? 4.377 -1.970 -5.799 1.00 96.19 72 GLN A C 1
ATOM 538 O O . GLN A 1 72 ? 3.571 -1.705 -4.904 1.00 96.19 72 GLN A O 1
ATOM 543 N N . ALA A 1 73 ? 4.843 -3.206 -6.003 1.00 97.19 73 ALA A N 1
ATOM 544 C CA . ALA A 1 73 ? 4.463 -4.351 -5.180 1.00 97.19 73 ALA A CA 1
ATOM 545 C C . ALA A 1 73 ? 4.910 -4.184 -3.718 1.00 97.19 73 ALA A C 1
ATOM 547 O O . ALA A 1 73 ? 4.146 -4.476 -2.796 1.00 97.19 73 ALA A O 1
ATOM 548 N N . GLU A 1 74 ? 6.115 -3.664 -3.491 1.00 97.75 74 GLU A N 1
ATOM 549 C CA . GLU A 1 74 ? 6.622 -3.389 -2.148 1.00 97.75 74 GLU A CA 1
ATOM 550 C C . GLU A 1 74 ? 5.795 -2.316 -1.426 1.00 97.75 74 GLU A C 1
ATOM 552 O O . GLU A 1 74 ? 5.379 -2.523 -0.283 1.00 97.75 74 GLU A O 1
ATOM 557 N N . LEU A 1 75 ? 5.459 -1.218 -2.109 1.00 97.00 75 LEU A N 1
ATOM 558 C CA . LEU A 1 75 ? 4.555 -0.197 -1.573 1.00 97.00 75 LEU A CA 1
ATOM 559 C C . LEU A 1 75 ? 3.182 -0.788 -1.215 1.00 97.00 75 LEU A C 1
ATOM 561 O O . LEU A 1 75 ? 2.636 -0.503 -0.148 1.00 97.00 75 LEU A O 1
ATOM 565 N N . GLN A 1 76 ? 2.635 -1.666 -2.060 1.00 96.38 76 GLN A N 1
ATOM 566 C CA . GLN A 1 76 ? 1.363 -2.330 -1.778 1.00 96.38 76 GLN A CA 1
ATOM 567 C C . GLN A 1 76 ? 1.449 -3.251 -0.551 1.00 96.38 76 GLN A C 1
ATOM 569 O O . GLN A 1 76 ? 0.526 -3.286 0.269 1.00 96.38 76 GLN A O 1
ATOM 574 N N . LYS A 1 77 ? 2.564 -3.971 -0.386 1.00 97.31 77 LYS A N 1
ATOM 575 C CA . LYS A 1 77 ? 2.820 -4.811 0.790 1.00 97.31 77 LYS A CA 1
ATOM 576 C C . LYS A 1 77 ? 2.872 -3.972 2.069 1.00 97.31 77 LYS A C 1
ATOM 578 O O . LYS A 1 77 ? 2.238 -4.344 3.056 1.00 97.31 77 LYS A O 1
ATOM 583 N N . GLN A 1 78 ? 3.550 -2.824 2.036 1.00 95.56 78 GLN A N 1
ATOM 584 C CA . GLN A 1 78 ? 3.594 -1.882 3.161 1.00 95.56 78 GLN A CA 1
ATOM 585 C C . GLN A 1 78 ? 2.195 -1.363 3.522 1.00 95.56 78 GLN A C 1
ATOM 587 O O . GLN A 1 78 ? 1.832 -1.336 4.700 1.00 95.56 78 GLN A O 1
ATOM 592 N N . LEU A 1 79 ? 1.373 -1.016 2.523 1.00 97.00 79 LEU A N 1
ATOM 593 C CA . LEU A 1 79 ? -0.006 -0.587 2.763 1.00 97.00 79 LEU A CA 1
ATOM 594 C C . LEU A 1 79 ? -0.834 -1.684 3.439 1.00 97.00 79 LEU A C 1
ATOM 596 O O . LEU A 1 79 ? -1.573 -1.415 4.386 1.00 97.00 79 LEU A O 1
ATOM 600 N N . ASN A 1 80 ? -0.723 -2.919 2.954 1.00 97.56 80 ASN A N 1
ATOM 601 C CA . ASN A 1 80 ? -1.468 -4.048 3.500 1.00 97.56 80 ASN A CA 1
ATOM 602 C C . ASN A 1 80 ? -1.059 -4.349 4.949 1.00 97.56 80 ASN A C 1
ATOM 604 O O . ASN A 1 80 ? -1.934 -4.546 5.790 1.00 97.56 80 ASN A O 1
ATOM 608 N N . ALA A 1 81 ? 0.239 -4.296 5.264 1.00 97.12 81 ALA A N 1
ATOM 609 C CA . ALA A 1 81 ? 0.722 -4.429 6.637 1.00 97.12 81 ALA A CA 1
ATOM 610 C C . ALA A 1 81 ? 0.140 -3.336 7.548 1.00 97.12 81 ALA A C 1
ATOM 612 O O . ALA A 1 81 ? -0.352 -3.629 8.637 1.00 97.12 81 ALA A O 1
ATOM 613 N N . LYS A 1 82 ? 0.097 -2.080 7.079 1.00 96.38 82 LYS A N 1
ATOM 614 C CA . LYS A 1 82 ? -0.486 -0.980 7.861 1.00 96.38 82 LYS A CA 1
ATOM 615 C C . LYS A 1 82 ? -1.992 -1.140 8.077 1.00 96.38 82 LYS A C 1
ATOM 617 O O . LYS A 1 82 ? -2.479 -0.856 9.168 1.00 96.38 82 LYS A O 1
ATOM 622 N N . LYS A 1 83 ? -2.731 -1.627 7.071 1.00 96.88 83 LYS A N 1
ATOM 623 C CA . LYS A 1 83 ? -4.160 -1.967 7.210 1.00 96.88 83 LYS A CA 1
ATOM 624 C C . LYS A 1 83 ? -4.380 -3.019 8.299 1.00 96.88 83 LYS A C 1
ATOM 626 O O . LYS A 1 83 ? -5.277 -2.852 9.118 1.00 96.88 83 LYS A O 1
ATOM 631 N N . GLN A 1 84 ? -3.557 -4.069 8.319 1.00 97.69 84 GLN A N 1
ATOM 632 C CA . GLN A 1 84 ? -3.631 -5.115 9.343 1.00 97.69 84 GLN A CA 1
ATOM 633 C C . GLN A 1 84 ? -3.325 -4.565 10.741 1.00 97.69 84 GLN A C 1
ATOM 635 O O . GLN A 1 84 ? -4.079 -4.827 11.671 1.00 97.69 84 GLN A O 1
ATOM 640 N N . GLU A 1 85 ? -2.277 -3.750 10.887 1.00 97.56 85 GLU A N 1
ATOM 641 C CA . GLU A 1 85 ? -1.934 -3.111 12.164 1.00 97.56 85 GLU A CA 1
ATOM 642 C C . GLU A 1 85 ? -3.091 -2.252 12.703 1.00 97.56 85 GLU A C 1
ATOM 644 O O . GLU A 1 85 ? -3.439 -2.335 13.881 1.00 97.56 85 GLU A O 1
ATOM 649 N N . VAL A 1 86 ? -3.717 -1.447 11.838 1.00 97.62 86 VAL A N 1
ATOM 650 C CA . VAL A 1 86 ? -4.862 -0.603 12.210 1.00 97.62 86 VAL A CA 1
ATOM 651 C C . VAL A 1 86 ? -6.067 -1.448 12.612 1.00 97.62 86 VAL A C 1
ATOM 653 O O . VAL A 1 86 ? -6.675 -1.164 13.642 1.00 97.62 86 VAL A O 1
ATOM 656 N N . ALA A 1 87 ? -6.374 -2.512 11.867 1.00 97.56 87 ALA A N 1
ATOM 657 C CA . ALA A 1 87 ? -7.467 -3.422 12.202 1.00 97.56 87 ALA A CA 1
ATOM 658 C C . ALA A 1 87 ? -7.258 -4.096 13.570 1.00 97.56 87 ALA A C 1
ATOM 660 O O . ALA A 1 87 ? -8.184 -4.151 14.379 1.00 97.56 87 ALA A O 1
ATOM 661 N N . LEU A 1 88 ? -6.034 -4.549 13.866 1.00 98.31 88 LEU A N 1
ATOM 662 C CA . LEU A 1 88 ? -5.693 -5.140 15.163 1.00 98.31 88 LEU A CA 1
ATOM 663 C C . LEU A 1 88 ? -5.860 -4.134 16.308 1.00 98.31 88 LEU A C 1
ATOM 665 O O . LEU A 1 88 ? -6.505 -4.450 17.307 1.00 98.31 88 LEU A O 1
ATOM 669 N N . LYS A 1 89 ? -5.353 -2.906 16.146 1.00 97.31 89 LYS A N 1
ATOM 670 C CA . LYS A 1 89 ? -5.505 -1.841 17.152 1.00 97.31 89 LYS A CA 1
ATOM 671 C C . LYS A 1 89 ? -6.969 -1.456 17.375 1.00 97.31 89 LYS A C 1
ATOM 673 O O . LYS A 1 89 ? -7.386 -1.255 18.513 1.00 97.31 89 LYS A O 1
ATOM 678 N N . GLN A 1 90 ? -7.772 -1.380 16.313 1.00 97.06 90 GLN A N 1
ATOM 679 C CA . GLN A 1 90 ? -9.211 -1.120 16.429 1.00 97.06 90 GLN A CA 1
ATOM 680 C C . GLN A 1 90 ? -9.933 -2.249 17.178 1.00 97.06 90 GLN A C 1
ATOM 682 O O . GLN A 1 90 ? -10.767 -1.963 1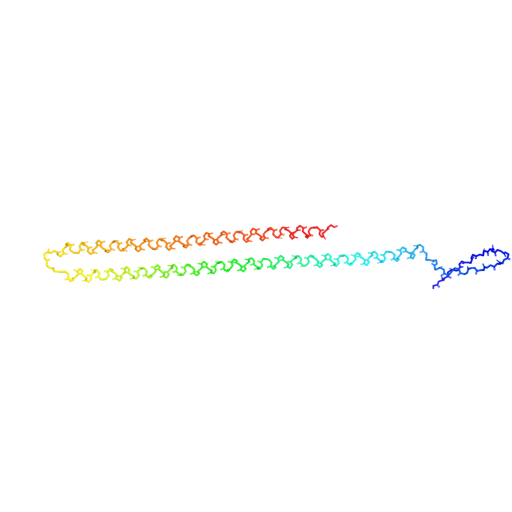8.038 1.00 97.06 90 GLN A O 1
ATOM 687 N N . ALA A 1 91 ? -9.583 -3.509 16.905 1.00 97.69 91 ALA A N 1
ATOM 688 C CA . ALA A 1 91 ? -10.138 -4.665 17.606 1.00 97.69 91 ALA A CA 1
ATOM 689 C C . ALA A 1 91 ? -9.751 -4.686 19.094 1.00 97.69 91 ALA A C 1
ATOM 691 O O . ALA A 1 91 ? -10.578 -5.014 19.945 1.00 97.69 91 ALA A O 1
ATOM 692 N N . GLU A 1 92 ? -8.517 -4.309 19.431 1.00 98.12 92 GLU A N 1
ATOM 693 C CA . GLU A 1 92 ? -8.072 -4.188 20.821 1.00 98.12 92 GLU A CA 1
ATOM 694 C C . GLU A 1 92 ? -8.842 -3.095 21.573 1.00 98.12 92 GLU A C 1
ATOM 696 O O . GLU A 1 92 ? -9.345 -3.337 22.670 1.00 98.12 92 GLU A O 1
ATOM 701 N N . LEU A 1 93 ? -9.020 -1.922 20.959 1.00 97.44 93 LEU A N 1
ATOM 702 C CA . LEU A 1 93 ? -9.840 -0.846 21.521 1.00 97.44 93 LEU A CA 1
ATOM 703 C C . LEU A 1 93 ? -11.296 -1.286 21.740 1.00 97.44 93 LEU A C 1
ATOM 705 O O . LEU A 1 93 ? -11.889 -0.955 22.766 1.00 97.44 93 LEU A O 1
ATOM 709 N N . GLN A 1 94 ? -11.859 -2.075 20.820 1.00 96.94 94 GLN A N 1
ATOM 710 C CA . GLN A 1 94 ? -13.205 -2.622 20.982 1.00 96.94 94 GLN A CA 1
ATOM 711 C C . GLN A 1 94 ? -13.284 -3.592 22.170 1.00 96.94 94 GLN A C 1
ATOM 713 O O . GLN A 1 94 ? -14.179 -3.464 23.003 1.00 96.94 94 GLN A O 1
ATOM 718 N N . LYS A 1 95 ? -12.307 -4.496 22.319 1.00 97.31 95 LYS A N 1
ATOM 719 C CA . LYS A 1 95 ? -12.226 -5.391 23.486 1.00 97.31 95 LYS A CA 1
ATOM 720 C C . LYS A 1 95 ? -12.130 -4.614 24.801 1.00 97.31 95 LYS A C 1
ATOM 722 O O . LYS A 1 95 ? -12.769 -4.994 25.780 1.00 97.31 95 LYS A O 1
ATOM 727 N N . GLN A 1 96 ? -11.364 -3.521 24.834 1.00 95.81 96 GLN A N 1
ATOM 728 C CA . GLN A 1 96 ? -11.279 -2.654 26.014 1.00 95.81 96 GLN A CA 1
ATOM 729 C C . GLN A 1 96 ? -12.632 -2.012 26.348 1.00 95.81 96 GLN A C 1
ATOM 731 O O . GLN A 1 96 ? -13.007 -1.950 27.522 1.00 95.81 96 GLN A O 1
ATOM 736 N N . LEU A 1 97 ? -13.381 -1.565 25.334 1.00 96.31 97 LEU A N 1
ATOM 737 C CA . LEU A 1 97 ? -14.722 -1.011 25.517 1.00 96.31 97 LEU A CA 1
ATOM 738 C C . LEU A 1 97 ? -15.691 -2.058 26.081 1.00 96.31 97 LEU A C 1
ATOM 740 O O . LEU A 1 97 ? -16.416 -1.771 27.035 1.00 96.31 97 LEU A O 1
ATOM 744 N N . ASP A 1 98 ? -15.669 -3.274 25.537 1.00 96.94 98 ASP A N 1
ATOM 745 C CA . ASP A 1 98 ? -16.531 -4.370 25.984 1.00 96.94 98 ASP A CA 1
ATOM 746 C C . ASP A 1 98 ? -16.211 -4.785 27.429 1.00 96.94 98 ASP A C 1
ATOM 748 O O . ASP A 1 98 ? -17.120 -4.928 28.251 1.00 96.94 98 ASP A O 1
ATOM 752 N N . ALA A 1 99 ? -14.925 -4.880 27.782 1.00 96.81 99 ALA A N 1
ATOM 753 C CA . ALA A 1 99 ? -14.490 -5.150 29.151 1.00 96.81 99 ALA A CA 1
ATOM 754 C C . ALA A 1 99 ? -14.953 -4.051 30.123 1.00 96.81 99 ALA A C 1
ATOM 756 O O . ALA A 1 99 ? -15.488 -4.345 31.194 1.00 96.81 99 ALA A O 1
ATOM 757 N N . LYS A 1 100 ? -14.825 -2.774 29.738 1.00 95.81 100 LYS A N 1
ATOM 758 C CA . LYS A 1 100 ? -15.315 -1.646 30.549 1.00 95.81 100 LYS A CA 1
ATOM 759 C C . LYS A 1 100 ? -16.831 -1.662 30.711 1.00 95.81 100 LYS A C 1
ATOM 761 O O . LYS A 1 100 ? -17.326 -1.368 31.798 1.00 95.81 100 LYS A O 1
ATOM 766 N N . LYS A 1 101 ? -17.569 -2.046 29.668 1.00 95.69 101 LYS A N 1
ATOM 767 C CA . LYS A 1 101 ? -19.027 -2.209 29.728 1.00 95.69 101 LYS A CA 1
ATOM 768 C C . LYS A 1 101 ? -19.420 -3.269 30.758 1.00 95.69 101 LYS A C 1
ATOM 770 O O . LYS A 1 101 ? -20.318 -3.027 31.563 1.00 95.69 101 LYS A O 1
ATOM 775 N N . GLN A 1 102 ? -18.734 -4.413 30.760 1.00 96.31 102 GLN A N 1
ATOM 776 C CA . GLN A 1 102 ? -18.957 -5.481 31.738 1.00 96.31 102 GLN A CA 1
ATOM 777 C C . GLN A 1 102 ? -18.610 -5.034 33.164 1.00 96.31 102 GLN A C 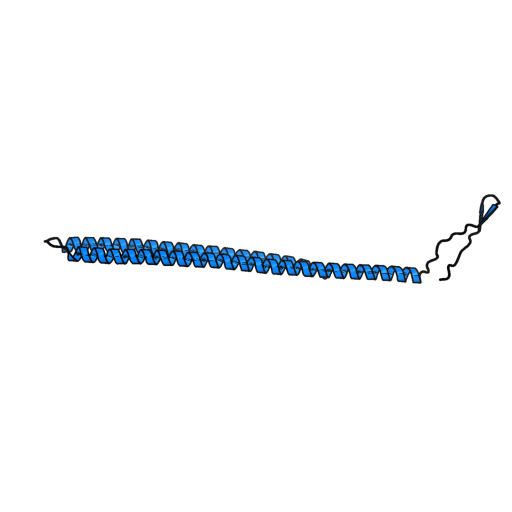1
ATOM 779 O O . GLN A 1 102 ? -19.417 -5.219 34.072 1.00 96.31 102 GLN A O 1
ATOM 784 N N . GLU A 1 103 ? -17.460 -4.382 33.359 1.00 96.44 103 GLU A N 1
ATOM 785 C CA . GLU A 1 103 ? -17.036 -3.853 34.663 1.00 96.44 103 GLU A CA 1
ATOM 786 C C . GLU A 1 103 ? -18.092 -2.905 35.257 1.00 96.44 103 GLU A C 1
ATOM 788 O O . GLU A 1 103 ? -18.443 -2.994 36.435 1.00 96.44 103 GLU A O 1
ATOM 793 N N . ILE A 1 104 ? -18.641 -2.014 34.429 1.00 94.75 104 ILE A N 1
ATOM 794 C CA . ILE A 1 104 ? -19.665 -1.052 34.845 1.00 94.75 104 ILE A CA 1
ATOM 795 C C . ILE A 1 104 ? -20.991 -1.744 35.151 1.00 94.75 104 ILE A C 1
ATOM 797 O O . ILE A 1 104 ? -21.628 -1.401 36.146 1.00 94.75 104 ILE A O 1
ATOM 801 N N . ALA A 1 105 ? -21.388 -2.746 34.364 1.00 94.88 105 ALA A N 1
ATOM 802 C CA . ALA A 1 105 ? -22.581 -3.540 34.648 1.00 94.88 105 ALA A CA 1
ATOM 803 C C . ALA A 1 105 ? -22.485 -4.243 36.016 1.00 94.88 105 ALA A C 1
ATOM 805 O O . ALA A 1 105 ? -23.425 -4.170 36.809 1.00 94.88 105 ALA A O 1
ATOM 806 N N . VAL A 1 106 ? -21.330 -4.843 36.329 1.00 96.62 106 VAL A N 1
ATOM 807 C CA . VAL A 1 106 ? -21.070 -5.474 37.635 1.00 96.62 106 VAL A CA 1
ATOM 808 C C . VAL A 1 106 ? -21.127 -4.442 38.763 1.00 96.62 106 VAL A C 1
ATOM 810 O O . VAL A 1 106 ? -21.832 -4.656 39.751 1.00 96.62 106 VAL A O 1
ATOM 813 N N . LYS A 1 107 ? -20.457 -3.292 38.606 1.00 94.88 107 LYS A N 1
ATOM 814 C CA . LYS A 1 107 ? -20.493 -2.204 39.598 1.00 94.88 107 LYS A CA 1
ATOM 815 C C . LYS A 1 107 ? -21.920 -1.724 39.862 1.00 94.88 107 LYS A C 1
ATOM 817 O O . LYS A 1 107 ? -22.306 -1.594 41.019 1.00 94.88 107 LYS A O 1
ATOM 822 N N . ILE A 1 108 ? -22.721 -1.515 38.814 1.00 93.56 108 ILE A N 1
ATOM 823 C CA . ILE A 1 108 ? -24.124 -1.092 38.937 1.00 93.56 108 ILE A CA 1
ATOM 824 C C . ILE A 1 108 ? -24.958 -2.140 39.687 1.00 93.56 108 ILE A C 1
ATOM 826 O O . ILE A 1 108 ? -25.759 -1.771 40.552 1.00 93.56 108 ILE A O 1
ATOM 830 N N . ALA A 1 109 ? -24.766 -3.430 39.398 1.00 93.62 109 ALA A N 1
ATOM 831 C CA . ALA A 1 109 ? -25.477 -4.514 40.077 1.00 93.62 109 ALA A CA 1
ATOM 832 C C . ALA A 1 109 ? -25.168 -4.565 41.586 1.00 93.62 109 ALA A C 1
ATOM 834 O O . ALA A 1 109 ? -26.053 -4.858 42.390 1.00 93.62 109 ALA A O 1
ATOM 835 N N . GLN A 1 110 ? -23.940 -4.219 41.978 1.00 95.00 110 GLN A N 1
ATOM 836 C CA . GLN A 1 110 ? -23.488 -4.213 43.373 1.00 95.00 110 GLN A CA 1
ATOM 837 C C . GLN A 1 110 ? -23.901 -2.959 44.165 1.00 95.00 110 GLN A C 1
ATOM 839 O O . GLN A 1 110 ? -23.803 -2.959 45.394 1.00 95.00 110 GLN A O 1
ATOM 844 N N . LEU A 1 111 ? -24.388 -1.897 43.510 1.00 94.75 111 LEU A N 1
ATOM 845 C CA . LEU A 1 111 ? -24.816 -0.677 44.202 1.00 94.75 111 LEU A CA 1
ATOM 846 C C . LEU A 1 111 ? -26.033 -0.927 45.112 1.00 94.75 111 LEU A C 1
ATOM 848 O O . LEU A 1 111 ? -27.038 -1.520 44.700 1.00 94.75 111 LEU A O 1
ATOM 852 N N . LYS A 1 112 ? -25.961 -0.388 46.335 1.00 91.38 112 LYS A N 1
ATOM 853 C CA . LYS A 1 112 ? -27.005 -0.398 47.376 1.00 91.38 112 LYS A CA 1
ATOM 854 C C . LYS A 1 112 ? -27.060 0.967 48.088 1.00 91.38 112 LYS A C 1
ATOM 856 O O . LYS A 1 112 ? -26.102 1.737 48.008 1.00 91.38 112 LYS A O 1
ATOM 861 N N . GLY A 1 113 ? -28.154 1.244 48.801 1.00 92.69 113 GLY A N 1
ATOM 862 C CA . GLY A 1 113 ? -28.348 2.465 49.601 1.00 92.69 113 GLY A CA 1
ATOM 863 C C . GLY A 1 113 ? -29.029 3.624 48.856 1.00 92.69 113 GLY A C 1
ATOM 864 O O . GLY A 1 113 ? -29.284 3.536 47.656 1.00 92.69 113 GLY A O 1
ATOM 865 N N . ALA A 1 114 ? -29.313 4.714 49.582 1.00 83.75 114 ALA A N 1
ATOM 866 C CA . ALA A 1 114 ? -30.140 5.838 49.115 1.00 83.75 114 ALA A CA 1
ATOM 867 C C . ALA A 1 114 ? -29.598 6.560 47.862 1.00 83.75 114 ALA A C 1
ATOM 869 O O . ALA A 1 114 ? -30.376 7.062 47.060 1.00 83.75 114 ALA A O 1
ATOM 870 N N . ASN A 1 115 ? -28.279 6.531 47.628 1.00 90.81 115 ASN A N 1
ATOM 871 C CA . ASN A 1 115 ? -27.632 7.243 46.511 1.00 90.81 115 ASN A CA 1
ATOM 872 C C . ASN A 1 115 ? -27.333 6.343 45.293 1.00 90.81 115 ASN A C 1
ATOM 874 O O . ASN A 1 115 ? -26.494 6.681 44.453 1.00 90.81 115 ASN A O 1
ATOM 878 N N . LYS A 1 116 ? -27.971 5.167 45.195 1.00 93.69 116 LYS A N 1
ATOM 879 C CA . LYS A 1 116 ? -27.717 4.187 44.124 1.00 93.69 116 LYS A CA 1
ATOM 880 C C . LYS A 1 116 ? -27.910 4.771 42.724 1.00 93.69 116 LYS A C 1
ATOM 882 O O . LYS A 1 116 ? -27.049 4.568 41.868 1.00 93.69 116 LYS A O 1
ATOM 887 N N . GLU A 1 117 ? -29.002 5.492 42.491 1.00 93.12 117 GLU A N 1
ATOM 888 C CA . GLU A 1 117 ? -29.336 5.976 41.147 1.00 93.12 117 GLU A CA 1
ATOM 889 C C . GLU A 1 117 ? -28.361 7.063 40.675 1.00 93.12 117 GLU A C 1
ATOM 891 O O . GLU A 1 117 ? -27.927 7.061 39.524 1.00 93.12 117 GLU A O 1
ATOM 896 N N . GLN A 1 118 ? -27.913 7.917 41.599 1.00 94.69 118 GLN A N 1
ATOM 897 C CA . GLN A 1 118 ? -26.908 8.947 41.341 1.00 94.69 118 GLN A CA 1
ATOM 898 C C . GLN A 1 118 ? -25.554 8.324 40.956 1.00 94.69 118 GLN A C 1
ATOM 900 O O . GLN A 1 118 ? -24.989 8.654 39.915 1.00 94.69 118 GLN A O 1
ATOM 905 N N . ARG A 1 119 ? -25.081 7.331 41.724 1.00 93.75 119 ARG A N 1
ATOM 906 C CA . ARG A 1 119 ? -23.838 6.591 41.424 1.00 93.75 119 ARG A CA 1
ATOM 907 C C . ARG A 1 119 ? -23.915 5.811 40.110 1.00 93.75 119 ARG A C 1
ATOM 909 O O . ARG A 1 119 ? -22.932 5.720 39.378 1.00 93.75 119 ARG A O 1
ATOM 916 N N . LYS A 1 120 ? -25.079 5.242 39.789 1.00 95.38 120 LYS A N 1
ATOM 917 C CA . LYS A 1 120 ? -25.323 4.570 38.505 1.00 95.38 120 LYS A CA 1
ATOM 918 C C . LYS A 1 120 ? -25.213 5.553 37.337 1.00 95.38 120 LYS A C 1
ATOM 920 O O . LYS A 1 120 ? -24.554 5.230 36.349 1.00 95.38 120 LYS A O 1
ATOM 925 N N . ALA A 1 121 ? -25.797 6.746 37.461 1.00 95.44 121 ALA A N 1
ATOM 926 C CA . ALA A 1 121 ? -25.692 7.794 36.448 1.00 95.44 121 ALA A CA 1
ATOM 927 C C . ALA A 1 121 ? -24.240 8.269 36.253 1.00 95.44 121 ALA A C 1
ATOM 929 O O . ALA A 1 121 ? -23.796 8.454 35.119 1.00 95.44 121 ALA A O 1
ATOM 930 N N . GLU A 1 122 ? -23.468 8.407 37.335 1.00 95.94 122 GLU A N 1
ATOM 931 C CA . GLU A 1 122 ? -22.038 8.736 37.264 1.00 95.94 122 GLU A CA 1
ATOM 932 C C . GLU A 1 122 ? -21.234 7.666 36.513 1.00 95.94 122 GLU A C 1
ATOM 934 O O . GLU A 1 122 ? -20.461 7.998 35.612 1.00 95.94 122 GLU A O 1
ATOM 939 N N . LEU A 1 123 ? -21.452 6.382 36.818 1.00 95.56 123 LEU A N 1
ATOM 940 C CA . LEU A 1 123 ? -20.796 5.274 36.113 1.00 95.56 123 LEU A CA 1
ATOM 941 C C . LEU A 1 123 ? -21.157 5.242 34.621 1.00 95.56 123 LEU A C 1
ATOM 943 O O . LEU A 1 123 ? -20.285 5.015 33.783 1.00 95.56 123 LEU A O 1
ATOM 947 N N . GLN A 1 124 ? -22.418 5.505 34.269 1.00 95.19 124 GLN A N 1
ATOM 948 C CA . GLN A 1 124 ? -22.841 5.605 32.869 1.00 95.19 124 GLN A CA 1
ATOM 949 C C . GLN A 1 124 ? -22.182 6.789 32.152 1.00 95.19 124 GLN A C 1
ATOM 951 O O . GLN A 1 124 ? -21.692 6.622 31.037 1.00 95.19 124 GLN A O 1
ATOM 956 N N . LYS A 1 125 ? -22.084 7.961 32.796 1.00 96.50 125 LYS A N 1
ATOM 957 C CA . LYS A 1 125 ? -21.341 9.109 32.246 1.00 96.50 125 LYS A CA 1
ATOM 958 C C . LYS A 1 125 ? -19.873 8.771 31.993 1.00 96.50 125 LYS A C 1
ATOM 960 O O . LYS A 1 125 ? -19.348 9.101 30.932 1.00 96.50 125 LYS A O 1
ATOM 965 N N . GLN A 1 126 ? -19.217 8.095 32.937 1.00 94.75 126 GLN A N 1
ATOM 966 C CA . GLN A 1 126 ? -17.832 7.649 32.763 1.00 94.75 126 GLN A CA 1
ATOM 967 C C . GLN A 1 126 ? -17.691 6.661 31.597 1.00 94.75 126 GLN A C 1
ATOM 969 O O . GLN A 1 126 ? -16.723 6.748 30.840 1.00 94.75 126 GLN A O 1
ATOM 974 N N . PHE A 1 127 ? -18.656 5.751 31.422 1.00 96.19 127 PHE A N 1
ATOM 975 C CA . PHE A 1 127 ? -18.671 4.832 30.284 1.00 96.19 127 PHE A CA 1
ATOM 976 C C . PHE A 1 127 ? -18.769 5.569 28.949 1.00 96.19 127 PHE A C 1
ATOM 978 O O . PHE A 1 127 ? -17.968 5.317 28.052 1.00 96.19 127 PHE A O 1
ATOM 985 N N . GLU A 1 128 ? -19.726 6.490 28.819 1.00 97.19 128 GLU A N 1
ATOM 986 C CA . GLU A 1 128 ? -19.920 7.248 27.581 1.00 97.19 128 GLU A CA 1
ATOM 987 C C . GLU A 1 128 ? -18.698 8.116 27.259 1.00 97.19 128 GLU A C 1
ATOM 989 O O . GLU A 1 128 ? -18.254 8.141 26.112 1.00 97.19 128 GLU A O 1
ATOM 994 N N . ALA A 1 129 ? -18.065 8.729 28.265 1.00 96.50 129 ALA A N 1
ATOM 995 C CA . ALA A 1 129 ? -16.805 9.446 28.072 1.00 96.50 129 ALA A CA 1
ATOM 996 C C . ALA A 1 129 ? -15.690 8.522 27.542 1.00 96.50 129 ALA A C 1
ATOM 998 O O . ALA A 1 129 ? -14.986 8.867 26.592 1.00 96.50 129 ALA A O 1
ATOM 999 N N . LYS A 1 130 ? -15.556 7.308 28.097 1.00 95.06 130 LYS A N 1
ATOM 1000 C CA . LYS A 1 130 ? -14.580 6.313 27.617 1.00 95.06 130 LYS A CA 1
ATOM 1001 C C . LYS A 1 130 ? -14.884 5.821 26.205 1.00 95.06 130 LYS A C 1
ATOM 1003 O O . LYS A 1 130 ? -13.964 5.638 25.411 1.00 95.06 130 LYS A O 1
ATOM 1008 N N . LYS A 1 131 ? -16.159 5.638 25.871 1.00 96.50 131 LYS A N 1
ATOM 1009 C CA . LYS A 1 131 ? -16.607 5.275 24.523 1.00 96.50 131 LYS A CA 1
ATOM 1010 C C . LYS A 1 131 ? -16.261 6.360 23.505 1.00 96.50 131 LYS A C 1
ATOM 1012 O O . LYS A 1 131 ? -15.759 6.034 22.433 1.00 96.50 131 LYS A O 1
ATOM 1017 N N . GLN A 1 132 ? -16.464 7.632 23.851 1.00 97.31 132 GLN A N 1
ATOM 1018 C CA . GLN A 1 132 ? -16.053 8.763 23.015 1.00 97.31 132 GLN A CA 1
ATOM 1019 C C . GLN A 1 132 ? -14.530 8.815 22.832 1.00 97.31 132 GLN A C 1
ATOM 1021 O O . GLN A 1 132 ? -14.059 8.956 21.707 1.00 97.31 132 GLN A O 1
ATOM 1026 N N . GLU A 1 133 ? -13.753 8.631 23.905 1.00 97.06 133 GLU A N 1
ATOM 1027 C CA . GLU A 1 133 ? -12.285 8.574 23.835 1.00 97.06 133 GLU A CA 1
ATOM 1028 C C . GLU A 1 133 ? -11.806 7.463 22.881 1.00 97.06 133 GLU A C 1
ATOM 1030 O O . GLU A 1 133 ? -10.926 7.679 22.047 1.00 97.06 133 GLU A O 1
ATOM 1035 N N . ILE A 1 134 ? -12.411 6.275 22.969 1.00 96.25 134 ILE A N 1
ATOM 1036 C CA . ILE A 1 134 ? -12.097 5.139 22.094 1.00 96.25 134 ILE A CA 1
ATOM 1037 C C . ILE A 1 134 ? -12.478 5.432 20.638 1.00 96.25 134 ILE A C 1
ATOM 1039 O O . ILE A 1 134 ? -11.675 5.165 19.743 1.00 96.25 134 ILE A O 1
ATOM 1043 N N . ALA A 1 135 ? -13.649 6.022 20.393 1.00 96.94 135 ALA A N 1
ATOM 1044 C CA . ALA A 1 135 ? -14.077 6.408 19.050 1.00 96.94 135 ALA A CA 1
ATOM 1045 C C . ALA A 1 135 ? -13.105 7.413 18.405 1.00 96.94 135 ALA A C 1
ATOM 1047 O O . ALA A 1 135 ? -12.742 7.257 17.238 1.00 96.94 135 ALA A O 1
ATOM 1048 N N . LEU A 1 136 ? -12.614 8.395 19.171 1.00 98.00 136 LEU A N 1
ATOM 1049 C CA . LEU A 1 136 ? -11.604 9.347 18.699 1.00 98.00 136 LEU A CA 1
ATOM 1050 C C . LEU A 1 136 ? -10.290 8.646 18.327 1.00 98.00 136 LEU A C 1
ATOM 1052 O O . LEU A 1 136 ? -9.751 8.899 17.250 1.00 98.00 136 LEU A O 1
ATOM 1056 N N . LYS A 1 137 ? -9.808 7.710 19.157 1.00 97.25 137 LYS A N 1
ATOM 1057 C CA . LYS A 1 137 ? -8.603 6.915 18.847 1.00 97.25 137 LYS A CA 1
ATOM 1058 C C . LYS A 1 137 ? -8.779 6.066 17.585 1.00 97.25 137 LYS A C 1
ATOM 1060 O O . LYS A 1 137 ? -7.868 5.988 16.762 1.00 97.25 137 LYS A O 1
ATOM 1065 N N . GLN A 1 138 ? -9.944 5.441 17.401 1.00 96.69 138 GLN A N 1
ATOM 1066 C CA . GLN A 1 138 ? -10.246 4.673 16.187 1.00 96.69 138 GLN A CA 1
ATOM 1067 C C . GLN A 1 138 ? -10.268 5.566 14.938 1.00 96.69 138 GLN A C 1
ATOM 1069 O O . GLN A 1 138 ? -9.714 5.179 13.905 1.00 96.69 138 GLN A O 1
ATOM 1074 N N . ALA A 1 139 ? -10.854 6.764 15.037 1.00 97.38 139 ALA A N 1
ATOM 1075 C CA . ALA A 1 139 ? -10.872 7.747 13.956 1.00 97.38 139 ALA A CA 1
ATOM 1076 C C . ALA A 1 139 ? -9.460 8.248 13.609 1.00 97.38 139 ALA A C 1
ATOM 1078 O O . ALA A 1 139 ? -9.119 8.382 12.434 1.00 97.38 139 ALA A O 1
ATOM 1079 N N . GLU A 1 140 ? -8.608 8.470 14.611 1.00 97.94 140 GLU A N 1
ATOM 1080 C CA . GLU A 1 140 ? -7.216 8.866 14.398 1.00 97.94 140 GLU A CA 1
ATOM 1081 C C . GLU A 1 140 ? -6.410 7.776 13.678 1.00 97.94 140 GLU A C 1
ATOM 1083 O O . GLU A 1 140 ? -5.713 8.069 12.704 1.00 97.94 140 GLU A O 1
ATOM 1088 N N . LEU A 1 141 ? -6.560 6.509 14.080 1.00 97.44 141 LEU A N 1
ATOM 1089 C CA . LEU A 1 141 ? -5.938 5.376 13.385 1.00 97.44 141 LEU 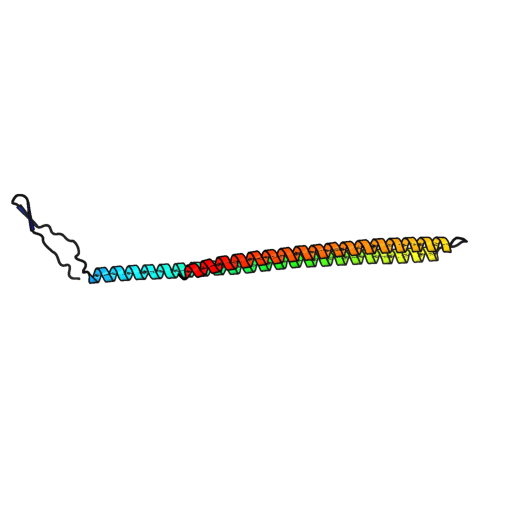A CA 1
ATOM 1090 C C . LEU A 1 141 ? -6.382 5.295 11.918 1.00 97.44 141 LEU A C 1
ATOM 1092 O O . LEU A 1 141 ? -5.558 5.056 11.031 1.00 97.44 141 LEU A O 1
ATOM 1096 N N . GLN A 1 142 ? -7.668 5.534 11.653 1.00 97.38 142 GLN A N 1
ATOM 1097 C CA . GLN A 1 142 ? -8.204 5.555 10.296 1.00 97.38 142 GLN A CA 1
ATOM 1098 C C . GLN A 1 142 ? -7.617 6.712 9.476 1.00 97.38 142 GLN A C 1
ATOM 1100 O O . GLN A 1 142 ? -7.151 6.502 8.357 1.00 97.38 142 GLN A O 1
ATOM 1105 N N . LYS A 1 143 ? -7.532 7.914 10.056 1.00 97.62 143 LYS A N 1
ATOM 1106 C CA . LYS A 1 143 ? -6.914 9.082 9.412 1.00 97.62 143 LYS A CA 1
ATOM 1107 C C . LYS A 1 143 ? -5.443 8.832 9.066 1.00 97.62 143 LYS A C 1
ATOM 1109 O O . LYS A 1 143 ? -5.004 9.177 7.970 1.00 97.62 143 LYS A O 1
ATOM 1114 N N . GLN A 1 144 ? -4.686 8.195 9.961 1.00 96.12 144 GLN A N 1
ATOM 1115 C CA . GLN A 1 144 ? -3.296 7.807 9.696 1.00 96.12 144 GLN A CA 1
ATOM 1116 C C . GLN A 1 144 ? -3.191 6.794 8.546 1.00 96.12 144 GLN A C 1
ATOM 1118 O O . GLN A 1 144 ? -2.292 6.900 7.708 1.00 96.12 144 GLN A O 1
ATOM 1123 N N . LEU A 1 145 ? -4.111 5.826 8.477 1.00 97.50 145 LEU A N 1
ATOM 1124 C CA . LEU A 1 145 ? -4.165 4.865 7.377 1.00 97.50 145 LEU A CA 1
ATOM 1125 C C . LEU A 1 145 ? -4.446 5.549 6.037 1.00 97.50 145 LEU A C 1
ATOM 1127 O O . LEU A 1 145 ? -3.798 5.234 5.039 1.00 97.50 145 LEU A O 1
ATOM 1131 N N . ASP A 1 146 ? -5.392 6.482 6.007 1.00 97.75 146 ASP A N 1
ATOM 1132 C CA . ASP A 1 146 ? -5.761 7.188 4.783 1.00 97.75 146 ASP A CA 1
ATOM 1133 C C . ASP A 1 146 ? -4.648 8.133 4.310 1.00 97.75 146 ASP A C 1
ATOM 1135 O O . ASP A 1 146 ? -4.336 8.154 3.118 1.00 97.75 146 ASP A O 1
ATOM 1139 N N . ALA A 1 147 ? -3.941 8.797 5.231 1.00 97.25 147 ALA A N 1
ATOM 1140 C CA . ALA A 1 147 ? -2.724 9.542 4.906 1.00 97.25 147 ALA A CA 1
ATOM 1141 C C . ALA A 1 147 ? -1.647 8.634 4.280 1.00 97.25 147 ALA A C 1
ATOM 1143 O O . ALA A 1 147 ? -1.043 8.985 3.266 1.00 97.25 147 ALA A O 1
ATOM 1144 N N . LYS A 1 148 ? -1.446 7.423 4.820 1.00 96.44 148 LYS A N 1
ATOM 1145 C CA . LYS A 1 148 ? -0.512 6.447 4.235 1.00 96.44 148 LYS A CA 1
ATOM 1146 C C . LYS A 1 148 ? -0.946 5.940 2.862 1.00 96.44 148 LYS A C 1
ATOM 1148 O O . LYS A 1 148 ? -0.090 5.768 1.996 1.00 96.44 148 LYS A O 1
ATOM 1153 N N . LYS A 1 149 ? -2.247 5.740 2.623 1.00 96.81 149 LYS A N 1
ATOM 1154 C CA . LYS A 1 149 ? -2.766 5.422 1.279 1.00 96.81 149 LYS A CA 1
ATOM 1155 C C . LYS A 1 149 ? -2.430 6.529 0.281 1.00 96.81 149 LYS A C 1
ATOM 1157 O O . LYS A 1 149 ? -1.965 6.220 -0.812 1.00 96.81 149 LYS A O 1
ATOM 1162 N N . GLN A 1 150 ? -2.639 7.791 0.659 1.00 97.38 150 GLN A N 1
ATOM 1163 C CA . GLN A 1 150 ? -2.326 8.938 -0.196 1.00 97.38 150 GLN A CA 1
ATOM 1164 C C . GLN A 1 150 ? -0.825 9.036 -0.492 1.00 97.38 150 GLN A C 1
ATOM 1166 O O . GLN A 1 150 ? -0.442 9.169 -1.651 1.00 97.38 150 GLN A O 1
ATOM 1171 N N . GLU A 1 151 ? 0.030 8.894 0.525 1.00 97.44 151 GLU A N 1
ATOM 1172 C CA . GLU A 1 151 ? 1.490 8.897 0.355 1.00 97.44 151 GLU A CA 1
ATOM 1173 C C . GLU A 1 151 ? 1.948 7.812 -0.636 1.00 97.44 151 GLU A C 1
ATOM 1175 O O . GLU A 1 151 ? 2.772 8.061 -1.518 1.00 97.44 151 GLU A O 1
ATOM 1180 N N . ILE A 1 152 ? 1.388 6.605 -0.522 1.00 96.44 152 ILE A N 1
ATOM 1181 C CA . ILE A 1 152 ? 1.708 5.485 -1.412 1.00 96.44 152 ILE A CA 1
ATOM 1182 C C . ILE A 1 152 ? 1.213 5.743 -2.835 1.00 96.44 152 ILE A C 1
ATOM 1184 O O . ILE A 1 152 ? 1.963 5.498 -3.780 1.00 96.44 152 ILE A O 1
ATOM 1188 N N . ALA A 1 153 ? 0.002 6.276 -3.001 1.00 96.75 153 ALA A N 1
ATOM 1189 C CA . ALA A 1 153 ? -0.529 6.631 -4.315 1.00 96.75 153 ALA A CA 1
ATOM 1190 C C . ALA A 1 153 ? 0.357 7.673 -5.021 1.00 96.75 153 ALA A C 1
ATOM 1192 O O . ALA A 1 153 ? 0.676 7.513 -6.199 1.00 96.75 153 ALA A O 1
ATOM 1193 N N . LEU A 1 154 ? 0.828 8.691 -4.291 1.00 98.00 154 LEU A N 1
ATOM 1194 C CA . LEU A 1 154 ? 1.765 9.689 -4.817 1.00 98.00 154 LEU A CA 1
ATOM 1195 C C . LEU A 1 154 ? 3.089 9.054 -5.259 1.00 98.00 154 LEU A C 1
ATOM 1197 O O . LEU A 1 154 ? 3.541 9.298 -6.376 1.00 98.00 154 LEU A O 1
ATOM 1201 N N . LYS A 1 155 ? 3.676 8.182 -4.431 1.00 96.75 155 LYS A N 1
ATOM 1202 C CA . LYS A 1 155 ? 4.914 7.460 -4.775 1.00 96.75 155 LYS A CA 1
ATOM 1203 C C . LYS A 1 155 ? 4.747 6.566 -6.006 1.00 96.75 155 LYS A C 1
ATOM 1205 O O . LYS A 1 155 ? 5.639 6.507 -6.850 1.00 96.75 155 LYS A O 1
ATOM 1210 N N . GLN A 1 156 ? 3.613 5.878 -6.137 1.00 96.25 156 GLN A N 1
ATOM 1211 C CA . GLN A 1 156 ? 3.314 5.058 -7.315 1.00 96.25 156 GLN A CA 1
ATOM 1212 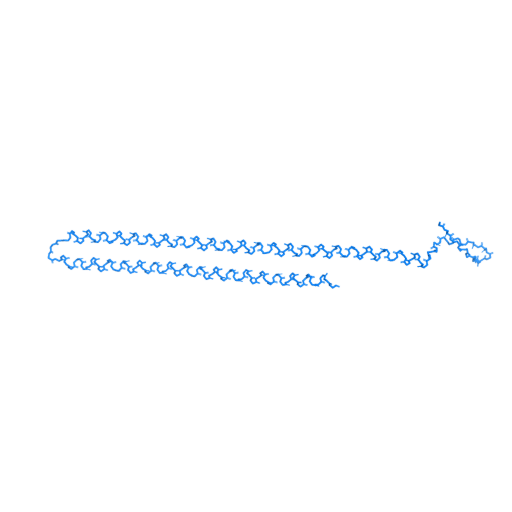C C . GLN A 1 156 ? 3.185 5.912 -8.583 1.00 96.25 156 GLN A C 1
ATOM 1214 O O . GLN A 1 156 ? 3.753 5.549 -9.616 1.00 96.25 156 GLN A O 1
ATOM 1219 N N . ALA A 1 157 ? 2.498 7.055 -8.497 1.00 96.81 157 ALA A N 1
ATOM 1220 C CA . ALA A 1 157 ? 2.364 7.994 -9.608 1.00 96.81 157 ALA A CA 1
ATOM 1221 C C . ALA A 1 157 ? 3.722 8.573 -10.035 1.00 96.81 157 ALA A C 1
ATOM 1223 O O . ALA A 1 157 ? 4.015 8.661 -11.229 1.00 96.81 157 ALA A O 1
ATOM 1224 N N . GLU A 1 158 ? 4.582 8.916 -9.075 1.00 97.31 158 GLU A N 1
ATOM 1225 C CA . GLU A 1 158 ? 5.929 9.409 -9.354 1.00 97.31 158 GLU A CA 1
ATOM 1226 C C . GLU A 1 158 ? 6.799 8.350 -10.048 1.00 97.31 158 GLU A C 1
ATOM 1228 O O . GLU A 1 158 ? 7.412 8.642 -11.076 1.00 97.31 158 GLU A O 1
ATOM 1233 N N . LEU A 1 159 ? 6.795 7.105 -9.557 1.00 96.88 159 LEU A N 1
ATOM 1234 C CA . LEU A 1 159 ? 7.502 5.992 -10.203 1.00 96.88 159 LEU A CA 1
ATOM 1235 C C . LEU A 1 159 ? 7.038 5.783 -11.648 1.00 96.88 159 LEU A C 1
ATOM 1237 O O . LEU A 1 159 ? 7.860 5.581 -12.544 1.00 96.88 159 LEU A O 1
ATOM 1241 N N . GLN A 1 160 ? 5.729 5.864 -11.890 1.00 96.12 160 GLN A N 1
ATOM 1242 C CA . GLN A 1 160 ? 5.168 5.709 -13.227 1.00 96.12 160 GLN A CA 1
ATOM 1243 C C . GLN A 1 160 ? 5.556 6.873 -14.148 1.00 96.12 160 GLN A C 1
ATOM 1245 O O . GLN A 1 160 ? 5.934 6.648 -15.297 1.00 96.12 160 GLN A O 1
ATOM 1250 N N . LYS A 1 161 ? 5.559 8.108 -13.636 1.00 97.25 161 LYS A N 1
ATOM 1251 C CA . LYS A 1 161 ? 6.027 9.284 -14.381 1.00 97.25 161 LYS A CA 1
ATOM 1252 C C . LYS A 1 161 ? 7.505 9.162 -14.763 1.00 97.25 161 LYS A C 1
ATOM 1254 O O . LYS A 1 161 ? 7.866 9.435 -15.907 1.00 97.25 161 LYS A O 1
ATOM 1259 N N . GLN A 1 162 ? 8.356 8.722 -13.835 1.00 95.88 162 GLN A N 1
ATOM 1260 C CA . GLN A 1 162 ? 9.779 8.487 -14.103 1.00 95.88 162 GLN A CA 1
ATOM 1261 C C . GLN A 1 162 ? 9.986 7.383 -15.151 1.00 95.88 162 GLN A C 1
ATOM 1263 O O . GLN A 1 162 ? 10.840 7.518 -16.030 1.00 95.88 162 GLN A O 1
ATOM 1268 N N . PHE A 1 163 ? 9.189 6.312 -15.093 1.00 96.94 163 PHE A N 1
ATOM 1269 C CA . PHE A 1 163 ? 9.232 5.239 -16.082 1.00 96.94 163 PHE A CA 1
ATOM 1270 C C . PHE A 1 163 ? 8.862 5.723 -17.484 1.00 96.94 163 PHE A C 1
ATOM 1272 O O . PHE A 1 163 ? 9.611 5.470 -18.427 1.00 96.94 163 PHE A O 1
ATOM 1279 N N . GLU A 1 164 ? 7.754 6.453 -17.632 1.00 97.12 164 GLU A N 1
ATOM 1280 C CA . GLU A 1 164 ? 7.340 6.975 -18.938 1.00 97.12 164 GLU A CA 1
ATOM 1281 C C . GLU A 1 164 ? 8.369 7.963 -19.506 1.00 97.12 164 GLU A C 1
ATOM 1283 O O . GLU A 1 164 ? 8.690 7.888 -20.692 1.00 97.12 164 GLU A O 1
ATOM 1288 N N . ALA A 1 165 ? 8.984 8.808 -18.671 1.00 97.00 165 ALA A N 1
ATOM 1289 C CA . ALA A 1 165 ? 10.078 9.679 -19.106 1.00 97.00 165 ALA A CA 1
ATOM 1290 C C . ALA A 1 165 ? 11.283 8.876 -19.636 1.00 97.00 165 ALA A C 1
ATOM 1292 O O . ALA A 1 165 ? 11.818 9.177 -20.705 1.00 97.00 165 ALA A O 1
ATOM 1293 N N . LYS A 1 166 ? 11.691 7.807 -18.936 1.00 95.19 166 LYS A N 1
ATOM 1294 C CA . LYS A 1 166 ? 12.780 6.927 -19.396 1.00 95.19 166 LYS A CA 1
ATOM 1295 C C . LYS A 1 166 ? 12.430 6.159 -20.663 1.00 95.19 166 LYS A C 1
ATOM 1297 O O . LYS A 1 166 ? 13.274 6.013 -21.544 1.00 95.19 166 LYS A O 1
ATOM 1302 N N . LYS A 1 167 ? 11.190 5.702 -20.785 1.00 95.81 167 LYS A N 1
ATOM 1303 C CA . LYS A 1 167 ? 10.687 5.045 -21.990 1.00 95.81 167 LYS A CA 1
ATOM 1304 C C . LYS A 1 167 ? 10.724 5.982 -23.197 1.00 95.81 167 LYS A C 1
ATOM 1306 O O . LYS A 1 167 ? 11.172 5.562 -24.260 1.00 95.81 167 LYS A O 1
ATOM 1311 N N . GLN A 1 168 ? 10.331 7.245 -23.032 1.00 95.75 168 GLN A N 1
ATOM 1312 C CA . GLN A 1 168 ? 10.448 8.264 -24.081 1.00 95.75 168 GLN A CA 1
ATOM 1313 C C . GLN A 1 168 ? 11.911 8.539 -24.455 1.00 95.75 168 GLN A C 1
ATOM 1315 O O . GLN A 1 168 ? 12.242 8.564 -25.638 1.00 95.75 168 GLN A O 1
ATOM 1320 N N . GLU A 1 169 ? 12.807 8.671 -23.470 1.00 95.94 169 GLU A N 1
ATOM 1321 C CA . GLU A 1 169 ? 14.248 8.848 -23.708 1.00 95.94 169 GLU A CA 1
ATOM 1322 C C . GLU A 1 169 ? 14.828 7.691 -24.545 1.00 95.94 169 GLU A C 1
ATOM 1324 O O . GLU A 1 169 ? 15.557 7.911 -25.515 1.00 95.94 169 GLU A O 1
ATOM 1329 N N . ILE A 1 170 ? 14.473 6.447 -24.206 1.00 94.19 170 ILE A N 1
ATOM 1330 C CA . ILE A 1 170 ? 14.901 5.252 -24.943 1.00 94.19 170 ILE A CA 1
ATOM 1331 C C . ILE A 1 170 ? 14.296 5.225 -26.352 1.00 94.19 170 ILE A C 1
ATOM 1333 O O . ILE A 1 170 ? 15.010 4.931 -27.311 1.00 94.19 170 ILE A O 1
ATOM 1337 N N . ALA A 1 171 ? 13.017 5.577 -26.506 1.00 94.31 171 ALA A N 1
ATOM 1338 C CA . ALA A 1 171 ? 12.363 5.647 -27.810 1.00 94.31 171 ALA A CA 1
ATOM 1339 C C . ALA A 1 171 ? 13.053 6.656 -28.747 1.00 94.31 171 ALA A C 1
ATOM 1341 O O . ALA A 1 171 ? 13.297 6.344 -29.912 1.00 94.31 171 ALA A O 1
ATOM 1342 N N . LEU A 1 172 ? 13.449 7.826 -28.232 1.00 95.00 172 LEU A N 1
ATOM 1343 C CA . LEU A 1 172 ? 14.211 8.821 -28.993 1.00 95.00 172 LEU A CA 1
ATOM 1344 C C . LEU A 1 172 ? 15.588 8.290 -29.414 1.00 95.00 172 LEU A C 1
ATOM 1346 O O . LEU A 1 172 ? 15.986 8.462 -30.567 1.00 95.00 172 LEU A O 1
ATOM 1350 N N . LYS A 1 173 ? 16.299 7.588 -28.520 1.00 93.56 173 LYS A N 1
ATOM 1351 C CA . LYS A 1 173 ? 17.580 6.939 -28.857 1.00 93.56 173 LYS A CA 1
ATOM 1352 C C . LYS A 1 173 ? 17.409 5.874 -29.943 1.00 93.56 173 LYS A C 1
ATOM 1354 O O . LYS A 1 173 ? 18.211 5.816 -30.871 1.00 93.56 173 LYS A O 1
ATOM 1359 N N . LEU A 1 174 ? 16.354 5.062 -29.864 1.00 91.38 174 LEU A N 1
ATOM 1360 C CA . LEU A 1 174 ? 16.039 4.049 -30.875 1.00 91.38 174 LEU A CA 1
ATOM 1361 C C . LEU A 1 174 ? 15.712 4.670 -32.239 1.00 91.38 174 LEU A C 1
ATOM 1363 O O . LEU A 1 174 ? 16.192 4.165 -33.254 1.00 91.38 174 LEU A O 1
ATOM 1367 N N . ALA A 1 175 ? 14.951 5.767 -32.267 1.00 91.12 175 ALA A N 1
ATOM 1368 C CA . ALA A 1 175 ? 14.647 6.507 -33.492 1.00 91.12 175 ALA A CA 1
ATOM 1369 C C . ALA A 1 175 ? 15.909 7.136 -34.111 1.00 91.12 175 ALA A C 1
ATOM 1371 O O . ALA A 1 175 ? 16.078 7.123 -35.328 1.00 91.12 175 ALA A O 1
ATOM 1372 N N . GLY A 1 176 ? 16.837 7.625 -33.282 1.00 89.81 176 GLY A N 1
ATOM 1373 C CA . GLY A 1 176 ? 18.141 8.115 -33.738 1.00 89.81 176 GLY A CA 1
ATOM 1374 C C . GLY A 1 176 ? 19.003 7.036 -34.402 1.00 89.81 176 GLY A C 1
ATOM 1375 O O . GLY A 1 176 ? 19.733 7.338 -35.335 1.00 89.81 176 GLY A O 1
ATOM 1376 N N . LEU A 1 177 ? 18.873 5.771 -33.984 1.00 86.19 177 LEU A N 1
ATOM 1377 C CA . LEU A 1 177 ? 19.561 4.616 -34.583 1.00 86.19 177 LEU A CA 1
ATOM 1378 C C . LEU A 1 177 ? 18.919 4.109 -35.892 1.00 86.19 177 LEU A C 1
ATOM 1380 O O . LEU A 1 177 ? 19.358 3.093 -36.435 1.00 86.19 177 LEU A O 1
ATOM 1384 N N . GLN A 1 178 ? 17.823 4.719 -36.352 1.00 69.56 178 GLN A N 1
ATOM 1385 C CA . GLN A 1 178 ? 17.166 4.391 -37.625 1.00 69.56 178 GLN A CA 1
ATOM 1386 C C . GLN A 1 178 ? 17.538 5.353 -38.763 1.00 69.56 178 GLN A C 1
ATOM 1388 O O . GLN A 1 178 ? 17.198 5.061 -39.909 1.00 69.56 178 GLN A O 1
ATOM 1393 N N . LYS A 1 179 ? 18.208 6.467 -38.450 1.00 59.44 179 LYS A N 1
ATOM 1394 C CA . LYS A 1 179 ? 18.752 7.431 -39.414 1.00 59.44 179 LYS A CA 1
ATOM 1395 C C . LYS A 1 179 ? 20.203 7.091 -39.738 1.00 59.44 179 LYS A C 1
ATOM 1397 O O . LYS A 1 179 ? 20.593 7.336 -40.897 1.00 59.44 179 LYS A O 1
#

Solvent-accessible surface area (backbone atoms only — not comparable to full-atom values): 10061 Å² total; per-residue (Å²): 137,87,84,71,78,64,76,54,79,50,77,62,92,89,43,84,48,78,49,77,56,84,66,83,76,73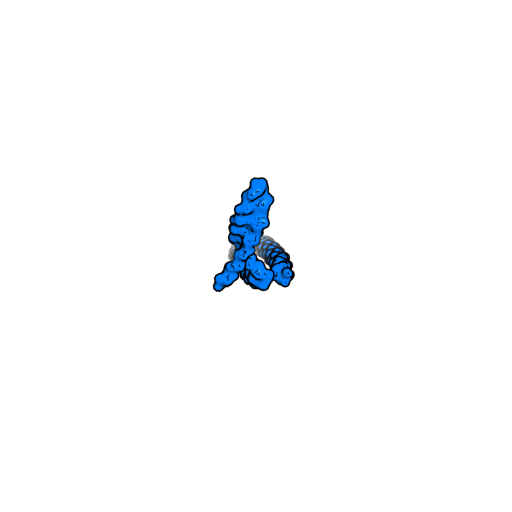,50,73,68,57,52,51,52,53,53,50,52,54,50,51,54,50,52,53,52,51,53,52,52,47,52,53,52,48,52,51,52,50,52,53,51,53,52,51,53,50,52,50,51,52,54,48,52,51,52,50,49,54,50,51,52,53,53,51,53,45,52,52,53,46,52,51,53,50,52,52,51,53,51,50,52,51,54,49,52,53,52,53,70,69,55,69,69,96,60,34,69,62,54,41,52,52,54,50,52,52,48,52,53,52,51,51,54,49,51,52,53,46,51,49,50,50,52,54,50,51,53,51,52,51,54,47,51,52,53,46,51,50,52,49,51,54,47,53,54,51,49,50,55,49,50,54,54,53,55,61,70,73,113

Nearest PDB structures (foldseek):
  4tql-assembly1_A  TM=7.746E-01  e=8.221E-02  synthetic construct
  4tql-assembly2_B  TM=7.679E-01  e=1.598E-01  synthetic construct
  5c22-assembly4_D  TM=4.055E-01  e=7.231E-01  Escherichia coli
  1i49-assembly1_B  TM=4.020E-01  e=2.731E+00  Homo sapiens

Radius of gyration: 45.0 Å; Cα contacts (8 Å, |Δi|>4): 72; chains: 1; bounding box: 106×25×119 Å

pLDDT: mean 87.48, std 16.18, range [40.94, 98.31]

Secondary structure (DSSP, 8-state):
---PPPPEEEEETTEEEEE--------HHHHHHHHHHHHHHHHHHHHHHHHHHHHHHHHHHHHHHHHHHHHHHHHHHHHHHHHHHHHHHHHHHHHHHHHHHHHHHHHHHH--STTHHHHHHHHHHHHHHHHHHHHHHHHHHHHHHHHHHHHHHHHHHHHHHHHHHHHHHHHHHHHHTT-

Mean predicted aligned error: 11.15 Å

Sequence (179 aa):
MKKSRARVIALVGGAVIALNLTTPIISNAQARTISKTEISSKVTAVKQQVALKKAELQKQLDAKKQEVALKQAELQKQLNAKKQEVALKQAELQKQLDAKKQEIAVKIAQLKGANKEQRKAELQKQFEAKKQEIALKQAELQKQLDAKKQEIALKQAELQKQFEAKKQEIALKLAGLQK

Organism: NCBI:txid1121325

Foldseek 3Di:
DDQDWDWDWDQDPNDTDTDRPSDRPQDPVNVVVVVVVVVVVVVVVLVVVLVVLLVVLVVVLVVLVVVLVVVLVVLVVVLVVLVVVLVVLLVVLVVVLVVLVVVLVVVLVPDDDDCSVVVNVVSVVVSVVSVVVSVVVSVVSVVVSVVSVVVSVVVSVVSVVVSVVSVVVSVVVNVVSVD